Protein AF-A0AAN8W2J0-F1 (afdb_monomer)

Foldseek 3Di:
DFQLVVCVVVVVVVVVVVVVLLVCQLQCLDLVCVPVVDPPVVNVVVNVVDDPDDPVSNDRDCVVVVVVVVDDLVNCCVRPNDVSSVVVLVVLVVVVDPVPPDDPPDPCVVVVVPPPPVSVVVVVLVVVLVVVLVVCLVPPQQVCLQPVDDDDDDPRRRDDCCSRDCVSPDDPRPCVVVVVVSVVVSVVSD

Secondary structure (DSSP, 8-state):
-BHHHHHHHHHHHHHHHHHHHHHHHHHTT-GGGHHHHS-HHHHHHHHHT-----GGGSS--THHHHHHHH--HHHHHHHH-HHHHHHHHHHHHHHH--TTS-S--STTHHHHHH-HHHHHHHHHHHHHHHHHHHHHIIIIIHHHHHHSS------TTTSBGGGGSGGGSPTT-HHHHHHHHHHHHHHHH-

Structure (mmCIF, N/CA/C/O backbone):
data_AF-A0AAN8W2J0-F1
#
_entry.id   AF-A0AAN8W2J0-F1
#
loop_
_atom_site.group_PDB
_atom_site.id
_atom_site.type_symbol
_atom_site.label_atom_id
_atom_site.label_alt_id
_atom_site.label_comp_id
_atom_site.label_asym_id
_atom_site.label_entity_id
_atom_site.label_seq_id
_atom_site.pdbx_PDB_ins_code
_atom_site.Cartn_x
_atom_site.Cartn_y
_atom_site.Cartn_z
_atom_site.occupancy
_atom_site.B_iso_or_equiv
_atom_site.auth_seq_id
_atom_site.auth_comp_id
_atom_site.auth_asym_id
_atom_site.auth_atom_id
_atom_site.pdbx_PDB_model_num
ATOM 1 N N . MET A 1 1 ? 20.116 -7.411 -8.507 1.00 76.81 1 MET A N 1
ATOM 2 C CA . MET A 1 1 ? 19.179 -8.178 -7.644 1.00 76.81 1 MET A CA 1
ATOM 3 C C . MET A 1 1 ? 18.103 -8.755 -8.544 1.00 76.81 1 MET A C 1
ATOM 5 O O . MET A 1 1 ? 17.551 -8.000 -9.336 1.00 76.81 1 MET A O 1
ATOM 9 N N . ASN A 1 2 ? 17.837 -10.058 -8.457 1.00 87.31 2 ASN A N 1
ATOM 10 C CA . ASN A 1 2 ? 16.925 -10.719 -9.395 1.00 87.31 2 ASN A CA 1
ATOM 11 C C . ASN A 1 2 ? 15.476 -10.589 -8.928 1.00 87.31 2 ASN A C 1
ATOM 13 O O . ASN A 1 2 ? 15.203 -10.556 -7.720 1.00 87.31 2 ASN A O 1
ATOM 17 N N . LEU A 1 3 ? 14.552 -10.537 -9.886 1.00 87.88 3 LEU A N 1
ATOM 18 C CA . LEU A 1 3 ? 13.131 -10.322 -9.625 1.00 87.88 3 LEU A CA 1
ATOM 19 C C . LEU A 1 3 ? 12.547 -11.387 -8.682 1.00 87.88 3 LEU A C 1
ATOM 21 O O . LEU A 1 3 ? 11.843 -11.041 -7.731 1.00 87.88 3 LEU A O 1
ATOM 25 N N . ALA A 1 4 ? 12.892 -12.665 -8.876 1.00 88.56 4 ALA A N 1
ATOM 26 C CA . ALA A 1 4 ? 12.424 -13.753 -8.016 1.00 88.56 4 ALA A CA 1
ATOM 27 C C . ALA A 1 4 ? 12.813 -13.572 -6.539 1.00 88.56 4 ALA A C 1
ATOM 29 O O . ALA A 1 4 ? 11.999 -13.838 -5.654 1.00 88.56 4 ALA A O 1
ATOM 30 N N . ALA A 1 5 ? 14.026 -13.091 -6.253 1.00 90.00 5 ALA A N 1
ATOM 31 C CA . ALA A 1 5 ? 14.482 -12.882 -4.878 1.00 90.00 5 ALA A CA 1
ATOM 32 C C . ALA A 1 5 ? 13.690 -11.758 -4.190 1.00 90.00 5 ALA A C 1
ATOM 34 O O . ALA A 1 5 ? 13.261 -11.907 -3.042 1.00 90.00 5 ALA A O 1
ATOM 35 N N . LEU A 1 6 ? 13.433 -10.664 -4.918 1.00 89.94 6 LEU A N 1
ATOM 36 C CA . LEU A 1 6 ? 12.603 -9.561 -4.437 1.00 89.94 6 LEU A CA 1
ATOM 37 C C . LEU A 1 6 ? 11.168 -10.025 -4.162 1.00 89.94 6 LEU A C 1
ATOM 39 O O . LEU A 1 6 ? 10.649 -9.785 -3.072 1.00 89.94 6 LEU A O 1
ATOM 43 N N . LEU A 1 7 ? 10.544 -10.707 -5.128 1.00 89.50 7 LEU A N 1
ATOM 44 C CA . LEU A 1 7 ? 9.168 -11.196 -5.008 1.00 89.50 7 LEU A CA 1
ATOM 45 C C . LEU A 1 7 ? 9.018 -12.211 -3.875 1.00 89.50 7 LEU A C 1
ATOM 47 O O . LEU A 1 7 ? 8.028 -12.166 -3.153 1.00 89.50 7 LEU A O 1
ATOM 51 N N . THR A 1 8 ? 10.009 -13.081 -3.675 1.00 93.19 8 THR A N 1
ATOM 52 C CA . THR A 1 8 ? 9.997 -14.053 -2.574 1.00 93.19 8 THR A CA 1
ATOM 53 C C . THR A 1 8 ? 10.073 -13.345 -1.222 1.00 93.19 8 THR A C 1
ATOM 55 O O . THR A 1 8 ? 9.252 -13.607 -0.348 1.00 93.19 8 THR A O 1
ATOM 58 N N . SER A 1 9 ? 10.998 -12.395 -1.051 1.00 93.88 9 SER A N 1
ATOM 59 C CA . SER A 1 9 ? 11.137 -11.636 0.202 1.00 93.88 9 SER A CA 1
ATOM 60 C C . SER A 1 9 ? 9.899 -10.781 0.509 1.00 93.88 9 SER A C 1
ATOM 62 O O . SER A 1 9 ? 9.340 -10.845 1.608 1.00 93.88 9 SER A O 1
ATOM 64 N N . ALA A 1 10 ? 9.411 -10.025 -0.479 1.00 92.56 10 ALA A N 1
ATOM 65 C CA . ALA A 1 10 ? 8.193 -9.230 -0.344 1.00 92.56 10 ALA A CA 1
ATOM 66 C C . ALA A 1 10 ? 6.968 -10.116 -0.077 1.00 92.56 10 ALA A C 1
ATOM 68 O O . ALA A 1 10 ? 6.171 -9.812 0.810 1.00 92.56 10 ALA A O 1
ATOM 69 N N . GLY A 1 11 ? 6.851 -11.236 -0.794 1.00 93.00 11 GLY A N 1
ATOM 70 C CA . GLY A 1 11 ? 5.782 -12.215 -0.630 1.00 93.00 11 GLY A CA 1
ATOM 71 C C . GLY A 1 11 ? 5.747 -12.818 0.772 1.00 93.00 11 GLY A C 1
ATOM 72 O O . GLY A 1 11 ? 4.671 -12.897 1.360 1.00 93.00 11 GLY A O 1
ATOM 73 N N . ILE A 1 12 ? 6.903 -13.160 1.351 1.00 95.38 12 ILE A N 1
ATOM 74 C CA . ILE A 1 12 ? 6.995 -13.645 2.738 1.00 95.38 12 ILE A CA 1
ATOM 75 C C . ILE A 1 12 ? 6.507 -12.575 3.722 1.00 95.38 12 ILE A C 1
ATOM 77 O O . ILE A 1 12 ? 5.678 -12.872 4.582 1.00 95.38 12 ILE A O 1
ATOM 81 N N . ASN A 1 13 ? 6.959 -11.325 3.582 1.00 93.88 13 ASN A N 1
ATOM 82 C CA . ASN A 1 13 ? 6.552 -10.236 4.476 1.00 93.88 13 ASN A CA 1
ATOM 83 C C . ASN A 1 13 ? 5.050 -9.926 4.376 1.00 93.88 13 ASN A C 1
ATOM 85 O O . ASN A 1 13 ? 4.377 -9.763 5.396 1.00 93.88 13 ASN A O 1
ATOM 89 N N . ILE A 1 14 ? 4.508 -9.878 3.156 1.00 92.88 14 ILE A N 1
ATOM 90 C CA . ILE A 1 14 ? 3.075 -9.665 2.919 1.00 92.88 14 ILE A CA 1
ATOM 91 C C . ILE A 1 14 ? 2.273 -10.849 3.464 1.00 92.88 14 ILE A C 1
ATOM 93 O O . ILE A 1 14 ? 1.287 -10.640 4.166 1.00 92.88 14 ILE A O 1
ATOM 97 N N . GLY A 1 15 ? 2.709 -12.081 3.196 1.00 92.81 15 GLY A N 1
ATOM 98 C CA . GLY A 1 15 ? 2.065 -13.297 3.685 1.00 92.81 15 GLY A CA 1
ATOM 99 C C . GLY A 1 15 ? 2.019 -13.355 5.210 1.00 92.81 15 GLY A C 1
ATOM 100 O O . GLY A 1 15 ? 0.961 -13.622 5.778 1.00 92.81 15 GLY A O 1
ATOM 101 N N . LEU A 1 16 ? 3.125 -13.021 5.881 1.00 94.88 16 LEU A N 1
ATOM 102 C CA . LEU A 1 16 ? 3.176 -12.935 7.339 1.00 94.88 16 LEU A CA 1
ATOM 103 C C . LEU A 1 16 ? 2.242 -11.839 7.869 1.00 94.88 16 LEU A C 1
ATOM 105 O O . LEU A 1 16 ? 1.509 -12.072 8.828 1.00 94.88 16 LEU A O 1
ATOM 109 N N . CYS A 1 17 ? 2.218 -10.669 7.227 1.00 91.00 17 CYS A N 1
ATOM 110 C CA . CYS A 1 17 ? 1.310 -9.582 7.590 1.00 91.00 17 CYS A CA 1
ATOM 111 C C . CYS A 1 17 ? -0.161 -10.012 7.470 1.00 91.00 17 CYS A C 1
ATOM 113 O O . CYS A 1 17 ? -0.931 -9.857 8.418 1.00 91.00 17 CYS A O 1
ATOM 115 N N . VAL A 1 18 ? -0.544 -10.625 6.346 1.00 89.56 18 VAL A N 1
ATOM 116 C CA . VAL A 1 18 ? -1.902 -11.143 6.128 1.00 89.56 18 VAL A CA 1
ATOM 117 C C . VAL A 1 18 ? -2.239 -12.211 7.164 1.00 89.56 18 VAL A C 1
ATOM 119 O O . VAL A 1 18 ? -3.289 -12.119 7.794 1.00 89.56 18 VAL A O 1
ATOM 122 N N . LEU A 1 19 ? -1.349 -13.175 7.413 1.00 91.56 19 LEU A N 1
ATOM 123 C CA . LEU A 1 19 ? -1.553 -14.214 8.425 1.00 91.56 19 LEU A CA 1
ATOM 124 C C . LEU A 1 19 ? -1.807 -13.613 9.814 1.00 91.56 19 LEU A C 1
ATOM 126 O O . LEU A 1 19 ? -2.764 -13.999 10.485 1.00 91.56 19 LEU A O 1
ATOM 130 N N . LEU A 1 20 ? -0.991 -12.642 10.230 1.00 90.38 20 LEU A N 1
ATOM 131 C CA . LEU A 1 20 ? -1.150 -11.959 11.514 1.00 90.38 20 LEU A CA 1
ATOM 132 C C . LEU A 1 20 ? -2.449 -11.143 11.577 1.00 90.38 20 LEU A C 1
ATOM 134 O O . LEU A 1 20 ? -3.125 -11.168 12.605 1.00 90.38 20 LEU A O 1
ATOM 138 N N . LEU A 1 21 ? -2.842 -10.462 10.496 1.00 87.19 21 LEU A N 1
ATOM 139 C CA . LEU A 1 21 ? -4.103 -9.711 10.422 1.00 87.19 21 LEU A CA 1
ATOM 140 C C . LEU A 1 21 ? -5.332 -10.625 10.468 1.00 87.19 21 LEU A C 1
ATOM 142 O O . LEU A 1 21 ? -6.337 -10.285 11.105 1.00 87.19 21 LEU A O 1
ATOM 146 N N . LEU A 1 22 ? -5.259 -11.787 9.820 1.00 86.75 22 LEU A N 1
ATOM 147 C CA . LEU A 1 22 ? -6.292 -12.819 9.877 1.00 86.75 22 LEU A CA 1
ATOM 148 C C . LEU A 1 22 ? -6.403 -13.381 11.292 1.00 86.75 22 LEU A C 1
ATOM 150 O O . LEU A 1 22 ? -7.494 -13.394 11.863 1.00 86.75 22 LEU A O 1
ATOM 154 N N . LEU A 1 23 ? -5.268 -13.753 11.887 1.00 88.56 23 LEU A N 1
ATOM 155 C CA . LEU A 1 23 ? -5.200 -14.245 13.257 1.00 88.56 23 LEU A CA 1
ATOM 156 C C . LEU A 1 23 ? -5.778 -13.211 14.231 1.00 88.56 23 LEU A C 1
ATOM 158 O O . LEU A 1 23 ? -6.681 -13.533 14.999 1.00 88.56 23 LEU A O 1
ATOM 162 N N . TYR A 1 24 ? -5.357 -11.948 14.138 1.00 86.94 24 TYR A N 1
ATOM 163 C CA . TYR A 1 24 ? -5.916 -10.844 14.920 1.00 86.94 24 TYR A CA 1
ATOM 164 C C . TYR A 1 24 ? -7.435 -10.718 14.738 1.00 86.94 24 TYR A C 1
ATOM 166 O O . TYR A 1 24 ? -8.169 -10.598 15.721 1.00 86.94 24 TYR A O 1
ATOM 174 N N . SER A 1 25 ? -7.921 -10.791 13.495 1.00 84.69 25 SER A N 1
ATOM 175 C CA . SER A 1 25 ? -9.348 -10.670 13.173 1.00 84.69 25 SER A CA 1
ATOM 176 C C . SER A 1 25 ? -10.195 -11.796 13.772 1.00 84.69 25 SER A C 1
ATOM 178 O O . SER A 1 25 ? -11.342 -11.541 14.148 1.00 84.69 25 SER A O 1
ATOM 180 N N . ILE A 1 26 ? -9.638 -13.003 13.899 1.00 85.00 26 ILE A N 1
ATOM 181 C CA . ILE A 1 26 ? -10.295 -14.157 14.526 1.00 85.00 26 ILE A CA 1
ATOM 182 C C . ILE A 1 26 ? -10.197 -14.063 16.054 1.00 85.00 26 ILE A C 1
ATOM 184 O O . ILE A 1 26 ? -11.216 -14.149 16.744 1.00 85.00 26 ILE A O 1
ATOM 188 N N . LEU A 1 27 ? -8.993 -13.845 16.599 1.00 84.94 27 LEU A N 1
ATOM 189 C CA . LEU A 1 27 ? -8.745 -13.838 18.045 1.00 84.94 27 LEU A CA 1
ATOM 190 C C . LEU A 1 27 ? -9.511 -12.724 18.759 1.00 84.94 27 LEU A C 1
ATOM 192 O O . LEU A 1 27 ? -10.050 -12.973 19.837 1.00 84.94 27 LEU A O 1
ATOM 196 N N . ARG A 1 28 ? -9.627 -11.531 18.161 1.00 80.50 28 ARG A N 1
ATOM 197 C CA . ARG A 1 28 ? -10.370 -10.402 18.755 1.00 80.50 28 ARG A CA 1
ATOM 198 C C . ARG A 1 28 ? -11.869 -10.655 18.894 1.00 80.50 28 ARG A C 1
ATOM 200 O O . ARG A 1 28 ? -12.538 -9.984 19.674 1.00 80.50 28 ARG A O 1
ATOM 207 N N . LYS A 1 29 ? -12.407 -11.584 18.101 1.00 77.94 29 LYS A N 1
ATOM 208 C CA . LYS A 1 29 ? -13.819 -11.963 18.135 1.00 77.94 29 LYS A CA 1
ATOM 209 C C . LYS A 1 29 ? -14.083 -13.065 19.168 1.00 77.94 29 LYS A C 1
ATOM 211 O O . LYS A 1 29 ? -15.229 -13.233 19.572 1.00 77.94 29 LYS A O 1
ATOM 216 N N . GLN A 1 30 ? -13.070 -13.798 19.638 1.00 77.38 30 GLN A N 1
ATOM 217 C CA . GLN A 1 30 ? -13.269 -14.876 20.611 1.00 77.38 30 GLN A CA 1
ATOM 218 C C . GLN A 1 30 ? -13.662 -14.323 21.992 1.00 77.38 30 GLN A C 1
ATOM 220 O O . GLN A 1 30 ? -12.965 -13.447 22.506 1.00 77.38 30 GLN A O 1
ATOM 225 N N . PRO A 1 31 ? -14.740 -14.834 22.624 1.00 74.06 31 PRO A N 1
ATOM 226 C CA . PRO A 1 31 ? -15.241 -14.318 23.901 1.00 74.06 31 PRO A CA 1
ATOM 227 C C . PRO A 1 31 ? -14.214 -14.444 25.036 1.00 74.06 31 PRO A C 1
ATOM 229 O O . PRO A 1 31 ? -14.139 -13.560 25.887 1.00 74.06 31 PRO A O 1
ATOM 232 N N . SER A 1 32 ? -13.366 -15.480 25.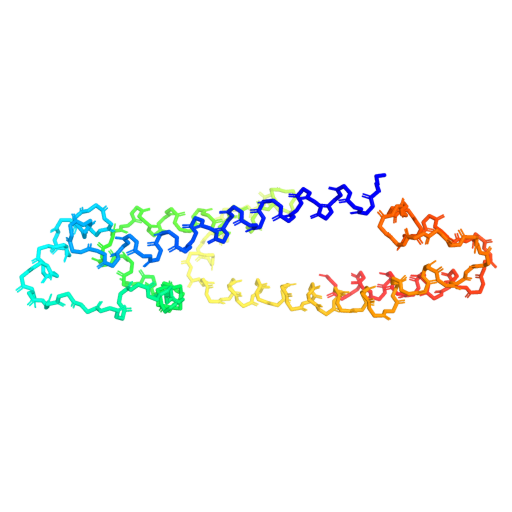004 1.00 79.94 32 SER A N 1
ATOM 233 C CA . SER A 1 32 ? -12.273 -15.690 25.965 1.00 79.94 32 SER A CA 1
ATOM 234 C C . SER A 1 32 ? -11.211 -14.589 25.925 1.00 79.94 32 SER A C 1
ATOM 236 O O . SER A 1 32 ? -10.563 -14.322 26.932 1.00 79.94 32 SER A O 1
ATOM 238 N N . ASN A 1 33 ? -11.041 -13.932 24.773 1.00 82.00 33 ASN A N 1
ATOM 239 C CA . ASN A 1 33 ? -9.959 -12.980 24.539 1.00 82.00 33 ASN A CA 1
ATOM 240 C C . ASN A 1 33 ? -10.435 -11.519 24.569 1.00 82.00 33 ASN A C 1
ATOM 242 O O . ASN A 1 33 ? -9.613 -10.608 24.470 1.00 82.00 33 ASN A O 1
ATOM 246 N N . VAL A 1 34 ? -11.740 -11.261 24.733 1.00 79.88 34 VAL A N 1
ATOM 247 C CA . VAL A 1 34 ? -12.317 -9.900 24.718 1.00 79.88 34 VAL A CA 1
ATOM 248 C C . VAL A 1 34 ? -11.646 -8.989 25.748 1.00 79.88 34 VAL A C 1
ATOM 250 O O . VAL A 1 34 ? -11.366 -7.835 25.445 1.00 79.88 34 VAL A O 1
ATOM 253 N N . ASN A 1 35 ? -11.319 -9.508 26.934 1.00 79.31 35 ASN A N 1
ATOM 254 C CA . ASN A 1 35 ? -10.666 -8.737 27.997 1.00 79.31 35 ASN A CA 1
ATOM 255 C C . ASN A 1 35 ? -9.213 -8.332 27.674 1.00 79.31 35 ASN A C 1
ATOM 257 O O . ASN A 1 35 ? -8.684 -7.422 28.301 1.00 79.31 35 ASN A O 1
ATOM 261 N N . ILE A 1 36 ? -8.564 -9.009 26.720 1.00 84.75 36 ILE A N 1
ATOM 262 C CA . ILE A 1 36 ? -7.199 -8.688 26.277 1.00 84.75 36 ILE A CA 1
ATOM 263 C C . ILE A 1 36 ? -7.241 -7.587 25.210 1.00 84.75 36 ILE A C 1
ATOM 265 O O . ILE A 1 36 ? -6.434 -6.663 25.239 1.00 84.75 36 ILE A O 1
ATOM 269 N N . TYR A 1 37 ? -8.188 -7.674 24.271 1.00 79.94 37 TYR A N 1
ATOM 270 C CA . TYR A 1 37 ? -8.270 -6.754 23.131 1.00 79.94 37 TYR A CA 1
ATOM 271 C C . TYR A 1 37 ? -9.071 -5.478 23.406 1.00 79.94 37 TYR A C 1
ATOM 273 O O . TYR A 1 37 ? -8.865 -4.475 22.723 1.00 79.94 37 TYR A O 1
ATOM 281 N N . PHE A 1 38 ? -9.984 -5.499 24.376 1.00 79.38 38 PHE A N 1
ATOM 282 C CA . PHE A 1 38 ? -10.800 -4.348 24.750 1.00 79.38 38 PHE A CA 1
ATOM 283 C C . PHE A 1 38 ? -10.502 -3.932 26.189 1.00 79.38 38 PHE A C 1
ATOM 285 O O . PHE A 1 38 ? -10.377 -4.768 27.081 1.00 79.38 38 PHE A O 1
ATOM 292 N N . GLY A 1 39 ? -10.424 -2.619 26.430 1.00 76.31 39 GLY A N 1
ATOM 293 C CA . GLY A 1 39 ? -10.190 -2.079 27.768 1.00 76.31 39 GLY A CA 1
ATOM 294 C C . GLY A 1 39 ? -11.256 -2.534 28.771 1.00 76.31 39 GLY A C 1
ATOM 295 O O . GLY A 1 39 ? -12.409 -2.763 28.408 1.00 76.31 39 GLY A O 1
ATOM 296 N N . ARG A 1 40 ? -10.886 -2.615 30.056 1.00 68.38 40 ARG A N 1
ATOM 297 C CA . ARG A 1 40 ? -11.687 -3.237 31.132 1.00 68.38 40 ARG A CA 1
ATOM 298 C C . ARG A 1 40 ? -13.160 -2.797 31.169 1.00 68.38 40 ARG A C 1
ATOM 300 O O . ARG A 1 40 ? -14.035 -3.626 31.390 1.00 68.38 40 ARG A O 1
ATOM 307 N N . ARG A 1 41 ? -13.448 -1.514 30.911 1.00 64.50 41 ARG A N 1
ATOM 308 C CA . ARG A 1 41 ? -14.822 -0.972 30.871 1.00 64.50 41 ARG A CA 1
ATOM 309 C C . ARG A 1 41 ? -15.617 -1.452 29.647 1.00 64.50 41 ARG A C 1
ATOM 311 O O . ARG A 1 41 ? -16.779 -1.812 29.785 1.00 64.50 41 ARG A O 1
ATOM 318 N N . LEU A 1 42 ? -14.991 -1.511 28.471 1.00 68.06 42 LEU A N 1
ATOM 319 C CA . LEU A 1 42 ? -15.615 -1.986 27.228 1.00 68.06 42 LEU A CA 1
ATOM 320 C C . LEU A 1 42 ? -15.791 -3.509 27.234 1.00 68.06 42 LEU A C 1
ATOM 322 O O . LEU A 1 42 ? -16.847 -4.009 26.846 1.00 68.06 42 LEU A O 1
ATOM 326 N N . ALA A 1 43 ? -14.802 -4.236 27.762 1.00 65.75 43 ALA A N 1
ATOM 327 C CA . ALA A 1 43 ? -14.861 -5.684 27.919 1.00 65.75 43 ALA A CA 1
ATOM 328 C C . ALA A 1 43 ? -15.992 -6.119 28.862 1.00 65.75 43 ALA A C 1
ATOM 330 O O . ALA A 1 43 ? -16.671 -7.102 28.584 1.00 65.75 43 ALA A O 1
ATOM 331 N N . GLN A 1 44 ? -16.252 -5.375 29.944 1.00 66.38 44 GLN A N 1
ATOM 332 C CA . GLN A 1 44 ? -17.371 -5.657 30.851 1.00 66.38 44 GLN A CA 1
ATOM 333 C C . GLN A 1 44 ? -18.740 -5.452 30.190 1.00 66.38 44 GLN A C 1
ATOM 335 O O . GLN A 1 44 ? -19.645 -6.258 30.408 1.00 66.38 44 GLN A O 1
ATOM 340 N N . VAL A 1 45 ? -18.892 -4.410 29.365 1.00 64.31 45 VAL A N 1
ATOM 341 C CA . VAL A 1 45 ? -20.136 -4.144 28.622 1.00 64.31 45 VAL A CA 1
ATOM 342 C C . VAL A 1 45 ? -20.379 -5.215 27.555 1.00 64.31 45 VAL A C 1
ATOM 344 O O . VAL A 1 45 ? -21.497 -5.710 27.435 1.00 64.31 45 VAL A O 1
ATOM 347 N N . GLN A 1 46 ? -19.343 -5.622 26.815 1.00 65.44 46 GLN A N 1
ATOM 348 C CA . GLN A 1 46 ? -19.452 -6.687 25.809 1.00 65.44 46 GLN A CA 1
ATOM 349 C C . GLN A 1 46 ? -19.636 -8.079 26.420 1.00 65.44 46 GLN A C 1
ATOM 351 O O . GLN A 1 46 ? -20.422 -8.863 25.899 1.00 65.44 46 GLN A O 1
ATOM 356 N N . SER A 1 47 ? -18.964 -8.376 27.534 1.00 58.91 47 SER A N 1
ATOM 357 C CA . SER A 1 47 ? -19.097 -9.652 28.249 1.00 58.91 47 SER A CA 1
ATOM 358 C C . SER A 1 47 ? -20.502 -9.833 28.834 1.00 58.91 47 SER A C 1
ATOM 360 O O . SER A 1 47 ? -21.096 -10.900 28.696 1.00 58.91 47 SER A O 1
ATOM 362 N N . LYS A 1 48 ? -21.104 -8.762 29.378 1.00 58.56 48 LYS A N 1
ATOM 363 C CA . LYS A 1 48 ? -22.504 -8.781 29.840 1.00 58.56 48 LYS A CA 1
ATOM 364 C C . LYS A 1 48 ? -23.524 -9.018 28.725 1.00 58.56 48 LYS A C 1
ATOM 366 O O . LYS A 1 48 ? -24.639 -9.426 29.032 1.00 58.56 48 LYS A O 1
ATOM 371 N N . LYS A 1 49 ? -23.174 -8.753 27.461 1.00 59.53 49 LYS A N 1
ATOM 372 C CA . LYS A 1 49 ? -24.104 -8.875 26.331 1.00 59.53 49 LYS A CA 1
ATOM 373 C C . LYS A 1 49 ? -24.292 -10.313 25.830 1.00 59.53 49 LYS A C 1
ATOM 375 O O . LYS A 1 49 ? -25.162 -10.519 25.004 1.00 59.53 49 LYS A O 1
ATOM 380 N N . GLY A 1 50 ? -23.546 -11.288 26.365 1.00 56.00 50 GLY A N 1
ATOM 381 C CA . GLY A 1 50 ? -23.934 -12.704 26.374 1.00 56.00 50 GLY A CA 1
ATOM 382 C C . GLY A 1 50 ? -24.423 -13.297 25.047 1.00 56.00 50 GLY A C 1
ATOM 383 O O . GLY A 1 50 ? -25.418 -14.011 25.054 1.00 56.00 50 GLY A O 1
ATOM 384 N N . ASP A 1 51 ? -23.758 -13.020 23.923 1.00 56.69 51 ASP A N 1
ATOM 385 C CA . ASP A 1 51 ? -24.142 -13.631 22.646 1.00 56.69 51 ASP A CA 1
ATOM 386 C C . ASP A 1 51 ? -23.537 -15.046 22.513 1.00 56.69 51 ASP A C 1
ATOM 388 O O . ASP A 1 51 ? -22.333 -15.215 22.760 1.00 56.69 51 ASP A O 1
ATOM 392 N N . PRO A 1 52 ? -24.326 -16.061 22.104 1.00 54.91 52 PRO A N 1
ATOM 393 C CA . PRO A 1 52 ? -23.839 -17.421 21.882 1.00 54.91 52 PRO A CA 1
ATOM 394 C C . PRO A 1 52 ? -22.779 -17.479 20.771 1.00 54.91 52 PRO A C 1
ATOM 396 O O . PRO A 1 52 ? -22.668 -16.586 19.929 1.00 54.91 52 PRO A O 1
ATOM 399 N N . PHE A 1 53 ? -21.977 -18.548 20.776 1.00 53.91 53 PHE A N 1
ATOM 400 C CA . PHE A 1 53 ? -20.937 -18.803 19.778 1.00 53.91 53 PHE A CA 1
ATOM 401 C C . PHE A 1 53 ? -21.523 -18.798 18.354 1.00 53.91 53 PHE A C 1
ATOM 403 O O . PHE A 1 53 ? -22.186 -19.747 17.949 1.00 53.91 53 PHE A O 1
ATOM 410 N N . SER A 1 54 ? -21.259 -17.743 17.582 1.00 57.88 54 SER A N 1
ATOM 411 C CA . SER A 1 54 ? -21.618 -17.650 16.164 1.00 57.88 54 SER A CA 1
ATOM 412 C C . SER A 1 54 ? -20.395 -17.903 15.281 1.00 57.88 54 SER A C 1
ATOM 414 O O . SER A 1 54 ? -19.357 -17.251 15.425 1.00 57.88 54 SER A O 1
ATOM 416 N N . LEU A 1 55 ? -20.512 -18.854 14.347 1.00 55.12 55 LEU A N 1
ATOM 417 C CA . LEU A 1 55 ? -19.464 -19.193 13.371 1.00 55.12 55 LEU A CA 1
ATOM 418 C C . LEU A 1 55 ? -19.120 -18.018 12.435 1.00 55.12 55 LEU A C 1
ATOM 420 O O . LEU A 1 55 ? -18.009 -17.960 11.913 1.00 55.12 55 LEU A O 1
ATOM 424 N N . ASP A 1 56 ? -19.987 -17.004 12.347 1.00 58.78 56 ASP A N 1
ATOM 425 C CA . ASP A 1 56 ? -19.704 -15.697 11.728 1.00 58.78 56 ASP A CA 1
ATOM 426 C C . ASP A 1 56 ? -18.463 -14.998 12.324 1.00 58.78 56 ASP A C 1
ATOM 428 O O . ASP A 1 56 ? -17.868 -14.089 11.725 1.00 58.78 56 ASP A O 1
ATOM 432 N N . ARG A 1 57 ? -18.019 -15.420 13.518 1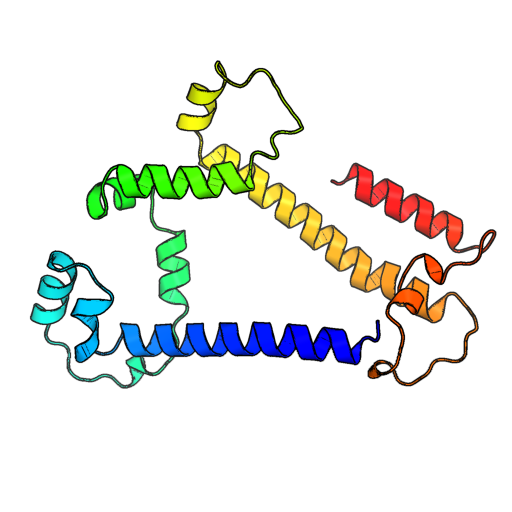.00 60.88 57 ARG A N 1
ATOM 433 C CA . ARG A 1 57 ? -16.792 -14.916 14.141 1.00 60.88 57 ARG A CA 1
ATOM 434 C C . ARG A 1 57 ? -15.498 -15.459 13.551 1.00 60.88 57 ARG A C 1
ATOM 436 O O . ARG A 1 57 ? -14.465 -14.826 13.758 1.00 60.88 57 ARG A O 1
ATOM 443 N N . LEU A 1 58 ? -15.535 -16.576 12.832 1.00 61.75 58 LEU A N 1
ATOM 444 C CA . LEU A 1 58 ? -14.347 -17.166 12.207 1.00 61.75 58 LEU A CA 1
ATOM 445 C C . LEU A 1 58 ? -13.988 -16.485 10.883 1.00 61.75 58 LEU A C 1
ATOM 447 O O . LEU A 1 58 ? -12.844 -16.569 10.446 1.00 61.75 58 LEU A O 1
ATOM 451 N N . PHE A 1 59 ? -14.926 -15.749 10.279 1.00 65.62 59 PHE A N 1
ATOM 452 C CA . PHE A 1 59 ? -14.642 -14.990 9.069 1.00 65.62 59 PHE A CA 1
ATOM 453 C C . PHE A 1 59 ? -13.861 -13.708 9.403 1.00 65.62 59 PHE A C 1
ATOM 455 O O . PHE A 1 59 ? -14.336 -12.887 10.207 1.00 65.62 59 PHE A O 1
ATOM 462 N N . PRO A 1 60 ? -12.674 -13.493 8.805 1.00 70.50 60 PRO A N 1
ATOM 463 C CA . PRO A 1 60 ? -11.955 -12.232 8.929 1.00 70.50 60 PRO A CA 1
ATOM 464 C C . PRO A 1 60 ? -12.827 -11.112 8.354 1.00 70.50 60 PRO A C 1
ATOM 466 O O . PRO A 1 60 ? -13.182 -11.122 7.181 1.00 70.50 60 PRO A O 1
ATOM 469 N N . SER A 1 61 ? -13.208 -10.153 9.198 1.00 70.81 61 SER A N 1
ATOM 470 C CA . SER A 1 61 ? -13.970 -8.985 8.753 1.00 70.81 61 SER A CA 1
ATOM 471 C C . SER A 1 61 ? -13.053 -7.768 8.729 1.00 70.81 61 SER A C 1
ATOM 473 O O . SER A 1 61 ? -12.557 -7.405 9.798 1.00 70.81 61 SER A O 1
ATOM 475 N N . PRO A 1 62 ? -12.879 -7.082 7.588 1.00 70.31 62 PRO A N 1
ATOM 476 C CA . PRO A 1 62 ? -12.166 -5.809 7.536 1.00 70.31 62 PRO A CA 1
ATOM 477 C C . PRO A 1 62 ? -12.979 -4.655 8.148 1.00 70.31 62 PRO A C 1
ATOM 479 O O . PRO A 1 62 ? -12.477 -3.539 8.239 1.00 70.31 62 PRO A O 1
ATOM 482 N N . SER A 1 63 ? -14.216 -4.888 8.612 1.00 76.75 63 SER A N 1
ATOM 483 C CA . SER A 1 63 ? -15.087 -3.831 9.149 1.00 76.75 63 SER A CA 1
ATOM 484 C C . SER A 1 63 ? -14.491 -3.074 10.337 1.00 76.75 63 SER A C 1
ATOM 486 O O . SER A 1 63 ? -14.834 -1.918 10.552 1.00 76.75 63 SER A O 1
ATOM 488 N N . TRP A 1 64 ? -13.579 -3.681 11.103 1.00 78.62 64 TRP A N 1
ATOM 489 C CA . TRP A 1 64 ? -12.883 -2.974 12.180 1.00 78.62 64 TRP A CA 1
ATOM 490 C C . TRP A 1 64 ? -11.877 -1.951 11.668 1.00 78.62 64 TRP A C 1
ATOM 492 O O . TRP A 1 64 ? -11.661 -0.957 12.348 1.00 78.62 64 TRP A O 1
ATOM 502 N N . ILE A 1 65 ? -11.299 -2.185 10.487 1.00 78.81 65 ILE A N 1
ATOM 503 C CA . ILE A 1 65 ? -10.392 -1.251 9.819 1.00 78.81 65 ILE A CA 1
ATOM 504 C C . ILE A 1 65 ? -11.200 -0.045 9.352 1.00 78.81 65 ILE A C 1
ATOM 506 O O . ILE A 1 65 ? -10.841 1.082 9.667 1.00 78.81 65 ILE A O 1
ATOM 510 N N . LEU A 1 66 ? -12.330 -0.290 8.678 1.00 76.81 66 LEU A N 1
ATOM 511 C CA . LEU A 1 66 ? -13.246 0.771 8.248 1.00 76.81 66 LEU A CA 1
ATOM 512 C C . LEU A 1 66 ? -13.760 1.572 9.443 1.00 76.81 66 LEU A C 1
ATOM 514 O O . LEU A 1 66 ? -13.669 2.792 9.453 1.00 76.81 66 LEU A O 1
ATOM 518 N N . LYS A 1 67 ? -14.190 0.884 10.505 1.00 79.75 67 LYS A N 1
ATOM 519 C CA . LYS A 1 67 ? -14.643 1.545 11.726 1.00 79.75 67 LYS A CA 1
ATOM 520 C C . LYS A 1 67 ? -13.533 2.366 12.383 1.00 79.75 67 LYS A C 1
ATOM 522 O O . LYS A 1 67 ? -13.797 3.477 12.805 1.00 79.75 67 LYS A O 1
ATOM 527 N N . ALA A 1 68 ? -12.306 1.844 12.453 1.00 79.81 68 ALA A N 1
ATOM 528 C CA . ALA A 1 68 ? -11.165 2.581 12.995 1.00 79.81 68 ALA A CA 1
ATOM 529 C C . ALA A 1 68 ? -10.796 3.806 12.143 1.00 79.81 68 ALA A C 1
ATOM 531 O O . ALA A 1 68 ? -10.305 4.789 12.689 1.00 79.81 68 ALA A O 1
ATOM 532 N N . TRP A 1 69 ? -11.039 3.749 10.831 1.00 77.94 69 TRP A N 1
ATOM 533 C CA . TRP A 1 69 ? -10.853 4.869 9.910 1.00 77.94 69 TRP A CA 1
ATOM 534 C C . TRP A 1 69 ? -11.940 5.943 10.055 1.00 77.94 69 TRP A C 1
ATOM 536 O O . TRP A 1 69 ? -11.661 7.130 9.910 1.00 77.94 69 TRP A O 1
ATOM 546 N N . GLU A 1 70 ? -13.176 5.538 10.347 1.00 80.19 70 GLU A N 1
ATOM 547 C CA . GLU A 1 70 ? -14.317 6.439 10.554 1.00 80.19 70 GLU A CA 1
ATOM 548 C C . GLU A 1 70 ? -14.326 7.103 11.941 1.00 80.19 70 GLU A C 1
ATOM 550 O O . GLU A 1 70 ? -14.998 8.120 12.124 1.00 80.19 70 GLU A O 1
ATOM 555 N N . THR A 1 71 ? -13.579 6.565 12.913 1.00 78.50 71 THR A N 1
ATOM 556 C CA . THR A 1 71 ? -13.515 7.110 14.274 1.00 78.50 71 THR A CA 1
ATOM 557 C C . THR A 1 71 ? -12.983 8.544 14.272 1.00 78.50 71 THR A C 1
ATOM 559 O O . THR A 1 71 ? -11.870 8.827 13.826 1.00 78.50 71 THR A O 1
ATOM 562 N N . SER A 1 72 ? -13.765 9.460 14.841 1.00 81.94 72 SER A N 1
ATOM 563 C CA . SER A 1 72 ? -13.373 10.865 14.960 1.00 81.94 72 SER A CA 1
ATOM 564 C C . SER A 1 72 ? -12.411 11.109 16.128 1.00 81.94 72 SER A C 1
ATOM 566 O O . SER A 1 72 ? -12.407 10.384 17.123 1.00 81.94 72 SER A O 1
ATOM 568 N N . GLU A 1 73 ? -11.634 12.192 16.057 1.00 80.19 73 GLU A N 1
ATOM 569 C CA . GLU A 1 73 ? -10.730 12.581 17.146 1.00 80.19 73 GLU A CA 1
ATOM 570 C C . GLU A 1 73 ? -11.475 12.833 18.467 1.00 80.19 73 GLU A C 1
ATOM 572 O O . GLU A 1 73 ? -10.986 12.452 19.526 1.00 80.19 73 GLU A O 1
ATOM 577 N N . ALA A 1 74 ? -12.680 13.410 18.415 1.00 83.88 74 ALA A N 1
ATOM 578 C CA . ALA A 1 74 ? -13.509 13.638 19.599 1.00 83.88 74 ALA A CA 1
ATOM 579 C C . ALA A 1 74 ? -13.920 12.320 20.275 1.00 83.88 74 ALA A C 1
ATOM 581 O O . ALA A 1 74 ? -13.918 12.217 21.503 1.00 83.88 74 ALA A O 1
ATOM 582 N N . GLU A 1 75 ? -14.216 11.289 19.480 1.00 83.44 75 GLU A N 1
ATOM 583 C CA . GLU A 1 75 ? -14.520 9.952 19.989 1.00 83.44 75 GLU A CA 1
ATOM 584 C C . GLU A 1 75 ? -13.274 9.317 20.625 1.00 83.44 75 GLU A C 1
ATOM 586 O O . GLU A 1 75 ? -13.359 8.798 21.738 1.00 83.44 75 GLU A O 1
ATOM 591 N N . ILE A 1 76 ? -12.098 9.461 20.000 1.00 84.00 76 ILE A N 1
ATOM 592 C CA . ILE A 1 76 ? -10.809 9.010 20.555 1.00 84.00 76 ILE A CA 1
ATOM 593 C C . ILE A 1 76 ? -10.493 9.732 21.868 1.00 84.00 76 ILE A C 1
ATOM 595 O O . ILE A 1 76 ? -10.122 9.079 22.842 1.00 84.00 76 ILE A O 1
ATOM 599 N N . LEU A 1 77 ? -10.688 11.050 21.923 1.00 85.38 77 LEU A N 1
ATOM 600 C CA . LEU A 1 77 ? -10.477 11.858 23.122 1.00 85.38 77 LEU A CA 1
ATOM 601 C C . LEU A 1 77 ? -11.398 11.399 24.257 1.00 85.38 77 LEU A C 1
ATOM 603 O O . LEU A 1 77 ? -10.942 11.214 25.384 1.00 85.38 77 LEU A O 1
ATOM 607 N N . SER A 1 78 ? -12.678 11.168 23.950 1.00 86.12 78 SER A N 1
ATOM 608 C CA . SER A 1 78 ? -13.667 10.722 24.937 1.00 86.12 78 SER A CA 1
ATOM 609 C C . SER A 1 78 ? -13.428 9.287 25.429 1.00 86.12 78 SER A C 1
ATOM 611 O O . SER A 1 78 ? -13.673 8.992 26.598 1.00 86.12 78 SER A O 1
ATOM 613 N N . ALA A 1 79 ? -12.930 8.396 24.564 1.00 82.38 79 ALA A N 1
ATOM 614 C CA . ALA A 1 79 ? -12.747 6.978 24.871 1.00 82.38 79 ALA A CA 1
ATOM 615 C C . ALA A 1 79 ? -11.363 6.647 25.454 1.00 82.38 79 ALA A C 1
ATOM 617 O O . ALA A 1 79 ? -11.255 5.759 26.301 1.00 82.38 79 ALA A O 1
ATOM 618 N N . SER A 1 80 ? -10.313 7.328 24.985 1.00 82.38 80 SER A N 1
ATOM 619 C CA . SER A 1 80 ? -8.901 6.994 25.244 1.00 82.38 80 SER A CA 1
ATOM 620 C C . SER A 1 80 ? -8.098 8.131 25.887 1.00 82.38 80 SER A C 1
ATOM 622 O O . SER A 1 80 ? -6.960 7.907 26.293 1.00 82.38 80 SER A O 1
ATOM 624 N N . GLY A 1 81 ? -8.673 9.330 26.021 1.00 87.00 81 GLY A N 1
ATOM 625 C CA . GLY A 1 81 ? -8.030 10.477 26.661 1.00 87.00 81 GLY A CA 1
ATOM 626 C C . GLY A 1 81 ? -7.083 11.265 25.751 1.00 87.00 81 GLY A C 1
ATOM 627 O O . GLY A 1 81 ? -6.897 10.960 24.572 1.00 87.00 81 GLY A O 1
ATOM 628 N N . LEU A 1 82 ? -6.489 12.319 26.319 1.00 86.25 82 LEU A N 1
ATOM 629 C CA . LEU A 1 82 ? -5.639 13.271 25.596 1.00 86.25 82 LEU A CA 1
ATOM 630 C C . LEU A 1 82 ? -4.341 12.630 25.087 1.00 86.25 82 LEU A C 1
ATOM 632 O O . LEU A 1 82 ? -3.935 12.897 23.958 1.00 86.25 82 LEU A O 1
ATOM 636 N N . ASP A 1 83 ? -3.724 11.748 25.877 1.00 86.94 83 ASP A N 1
ATOM 637 C CA . ASP A 1 83 ? -2.444 11.114 25.532 1.00 86.94 83 ASP A CA 1
ATOM 638 C C . ASP A 1 83 ? -2.535 10.303 24.232 1.00 86.94 83 ASP A C 1
ATOM 640 O O . ASP A 1 83 ? -1.637 10.360 23.393 1.00 86.94 83 ASP A O 1
ATOM 644 N N . ALA A 1 84 ? -3.655 9.605 24.015 1.00 83.69 84 ALA A N 1
ATOM 645 C CA . ALA A 1 84 ? -3.909 8.850 22.790 1.00 83.69 84 ALA A CA 1
ATOM 646 C C . ALA A 1 84 ? -4.031 9.766 21.561 1.00 83.69 84 ALA A C 1
ATOM 648 O O . ALA A 1 84 ? -3.486 9.462 20.498 1.00 83.69 84 ALA A O 1
ATOM 649 N N . VAL A 1 85 ? -4.703 10.910 21.716 1.00 83.06 85 VAL A N 1
ATOM 650 C CA . VAL A 1 85 ? -4.841 11.920 20.657 1.00 83.06 85 VAL A CA 1
ATOM 651 C C . VAL A 1 85 ? -3.486 12.540 20.329 1.00 83.06 85 VAL A C 1
ATOM 653 O O . VAL A 1 85 ? -3.122 12.655 19.159 1.00 83.06 85 VAL A O 1
ATOM 656 N N . VAL A 1 86 ? -2.704 12.893 21.348 1.00 82.69 86 VAL A N 1
ATOM 657 C CA . VAL A 1 86 ? -1.360 13.457 21.179 1.00 82.69 86 VAL A CA 1
ATOM 658 C C . VAL A 1 86 ? -0.416 12.444 20.525 1.00 82.69 86 VAL A C 1
ATOM 660 O O . VAL A 1 86 ? 0.347 12.817 19.635 1.00 82.69 86 VAL A O 1
ATOM 663 N N . PHE A 1 87 ? -0.494 11.163 20.889 1.00 80.88 87 PHE A N 1
ATOM 664 C CA . PHE A 1 87 ? 0.286 10.098 20.256 1.00 80.88 87 PHE A CA 1
ATOM 665 C C . PHE A 1 87 ? -0.096 9.888 18.783 1.00 80.88 87 PHE A C 1
ATOM 667 O O . PHE A 1 87 ? 0.783 9.830 17.920 1.00 80.88 87 PHE A O 1
ATOM 674 N N . LEU A 1 88 ? -1.396 9.840 18.470 1.00 78.75 88 LEU A N 1
ATOM 675 C CA . LEU A 1 88 ? -1.881 9.748 17.091 1.00 78.75 88 LEU A CA 1
ATOM 676 C C . LEU A 1 88 ? -1.396 10.944 16.264 1.00 78.75 88 LEU A C 1
ATOM 678 O O . LEU A 1 88 ? -0.866 10.766 15.165 1.00 78.75 88 LEU A O 1
ATOM 682 N N . ARG A 1 89 ? -1.495 12.154 16.828 1.00 75.75 89 ARG A N 1
ATOM 683 C CA . ARG A 1 89 ? -0.942 13.370 16.227 1.00 75.75 89 ARG A CA 1
ATOM 684 C C . ARG A 1 89 ? 0.563 13.220 16.017 1.00 75.75 89 ARG A C 1
ATOM 686 O O . ARG A 1 89 ? 1.013 13.411 14.898 1.00 75.75 89 ARG A O 1
ATO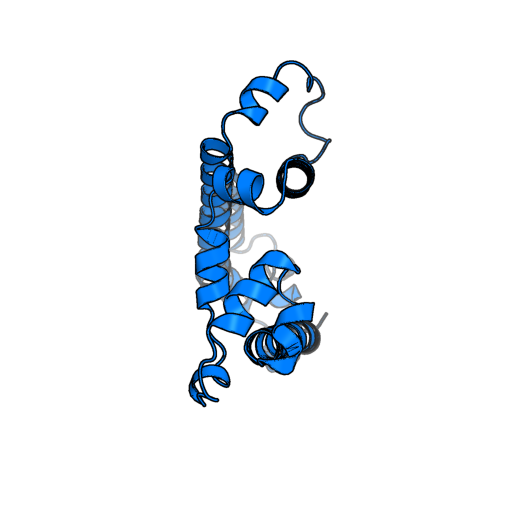M 693 N N . MET A 1 90 ? 1.344 12.786 17.003 1.00 74.12 90 MET A N 1
ATOM 694 C CA . MET A 1 90 ? 2.784 12.559 16.820 1.00 74.12 90 MET A CA 1
ATOM 695 C C . MET A 1 90 ? 3.102 11.601 15.664 1.00 74.12 90 MET A C 1
ATOM 697 O O . MET A 1 90 ? 4.010 11.898 14.889 1.00 74.12 90 MET A O 1
ATOM 701 N N . LEU A 1 91 ? 2.359 10.504 15.488 1.00 71.25 91 LEU A N 1
ATOM 702 C CA . LEU A 1 91 ? 2.544 9.595 14.347 1.00 71.25 91 LEU A CA 1
ATOM 703 C C . LEU A 1 91 ? 2.269 10.287 13.005 1.00 71.25 91 LEU A C 1
ATOM 705 O O . LEU A 1 91 ? 3.077 10.188 12.081 1.00 71.25 91 LEU A O 1
ATOM 709 N N . ILE A 1 92 ? 1.173 11.040 12.910 1.00 68.94 92 ILE A N 1
ATOM 710 C CA . ILE A 1 92 ? 0.815 11.798 11.702 1.00 68.94 92 ILE A CA 1
ATOM 711 C C . ILE A 1 92 ? 1.868 12.877 11.408 1.00 68.94 92 ILE A C 1
ATOM 713 O O . ILE A 1 92 ? 2.328 13.017 10.276 1.00 68.94 92 ILE A O 1
ATOM 717 N N . PHE A 1 93 ? 2.304 13.606 12.435 1.00 61.38 93 PHE A N 1
ATOM 718 C CA . PHE A 1 93 ? 3.327 14.642 12.334 1.00 61.38 93 PHE A CA 1
ATOM 719 C C . PHE A 1 93 ? 4.700 14.069 11.955 1.00 61.38 93 PHE A C 1
ATOM 721 O O . PHE A 1 93 ? 5.413 14.698 11.178 1.00 61.38 93 PHE A O 1
ATOM 728 N N . ARG A 1 94 ? 5.080 12.880 12.449 1.00 60.56 94 ARG A N 1
ATOM 729 C CA . ARG A 1 94 ? 6.323 12.183 12.061 1.00 60.56 94 ARG A CA 1
ATOM 730 C C . ARG A 1 94 ? 6.313 11.741 10.600 1.00 60.56 94 ARG A C 1
ATOM 732 O O . ARG A 1 94 ? 7.340 11.837 9.942 1.00 60.56 94 ARG A O 1
ATOM 739 N N . ILE A 1 95 ? 5.164 11.309 10.086 1.00 57.38 95 ILE A N 1
ATOM 740 C CA . ILE A 1 95 ? 4.981 11.013 8.655 1.00 57.38 95 ILE A CA 1
ATOM 741 C C . ILE A 1 95 ? 5.042 12.300 7.812 1.00 57.38 95 ILE A C 1
ATOM 743 O O . ILE A 1 95 ? 5.404 12.264 6.634 1.00 57.38 95 ILE A O 1
ATOM 747 N N . TYR A 1 96 ? 4.675 13.438 8.404 1.00 52.84 96 TYR A N 1
ATOM 748 C CA . TYR A 1 96 ? 4.524 14.706 7.697 1.00 52.84 96 TYR A CA 1
ATOM 749 C C . TYR A 1 96 ? 5.780 15.591 7.695 1.00 52.84 96 TYR A C 1
ATOM 751 O O . TYR A 1 96 ? 6.051 16.259 6.699 1.00 52.84 96 TYR A O 1
ATOM 759 N N . LYS A 1 97 ? 6.552 15.621 8.784 1.00 55.12 97 LYS A N 1
ATOM 760 C CA . LYS A 1 97 ? 7.706 16.513 8.935 1.00 55.12 97 LYS A CA 1
ATOM 761 C C . LYS A 1 97 ? 9.002 15.748 8.671 1.00 55.12 97 LYS A C 1
ATOM 763 O O . LYS A 1 97 ? 9.613 15.242 9.609 1.00 55.12 97 LYS A O 1
ATOM 768 N N . ASP A 1 98 ? 9.446 15.714 7.411 1.00 51.72 98 ASP A N 1
ATOM 769 C CA . ASP A 1 98 ? 10.890 15.644 7.149 1.00 51.72 98 ASP A CA 1
ATOM 770 C C . ASP A 1 98 ? 11.484 16.963 7.681 1.00 51.72 98 ASP A C 1
ATOM 772 O O . ASP A 1 98 ? 11.077 18.035 7.224 1.00 51.72 98 ASP A O 1
ATOM 776 N N . PRO A 1 99 ? 12.382 16.946 8.680 1.00 49.75 99 PRO A N 1
ATOM 777 C CA . PRO A 1 99 ? 12.929 18.162 9.285 1.00 49.75 99 PRO A CA 1
ATOM 778 C C . PRO A 1 99 ?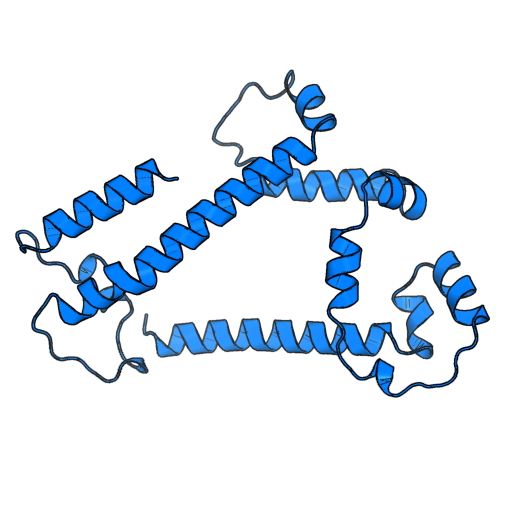 13.721 19.055 8.317 1.00 49.75 99 PRO A C 1
ATOM 780 O O . PRO A 1 99 ? 14.114 20.153 8.698 1.00 49.75 99 PRO A O 1
ATOM 783 N N . ARG A 1 100 ? 13.982 18.596 7.088 1.00 54.41 100 ARG A N 1
ATOM 784 C CA . ARG A 1 100 ? 14.859 19.270 6.125 1.00 54.41 100 ARG A CA 1
ATOM 785 C C . ARG A 1 100 ? 14.251 20.463 5.383 1.00 54.41 100 ARG A C 1
ATOM 787 O O . ARG A 1 100 ? 15.009 21.182 4.744 1.00 54.41 100 ARG A O 1
ATOM 794 N N . THR A 1 101 ? 12.938 20.699 5.443 1.00 53.00 101 THR A N 1
ATOM 795 C CA . THR A 1 101 ? 12.284 21.663 4.532 1.00 53.00 101 THR A CA 1
ATOM 796 C C . THR A 1 101 ? 11.903 23.026 5.120 1.00 53.00 101 THR A C 1
ATOM 798 O O . THR A 1 101 ? 11.791 23.959 4.335 1.00 53.00 101 THR A O 1
ATOM 801 N N . HIS A 1 102 ? 11.748 23.217 6.442 1.00 51.41 102 HIS A N 1
ATOM 802 C CA . HIS A 1 102 ? 11.394 24.542 7.001 1.00 51.41 102 HIS A CA 1
ATOM 803 C C . HIS A 1 102 ? 11.873 24.763 8.460 1.00 51.41 102 HIS A C 1
ATOM 805 O O . HIS A 1 102 ? 11.358 24.089 9.359 1.00 51.41 102 HIS A O 1
ATOM 811 N N . PRO A 1 103 ? 12.793 25.719 8.723 1.00 53.28 103 PRO A N 1
ATOM 812 C CA . PRO A 1 103 ? 13.339 25.998 10.061 1.00 53.28 103 PRO A CA 1
ATOM 813 C C . PRO A 1 103 ? 12.439 26.857 10.980 1.00 53.28 103 PRO A C 1
ATOM 815 O O . PRO A 1 103 ? 12.633 26.835 12.191 1.00 53.28 103 PRO A O 1
ATOM 818 N N . ASP A 1 104 ? 11.403 27.529 10.465 1.00 53.75 104 ASP A N 1
ATOM 819 C CA . ASP A 1 104 ? 10.626 28.525 11.235 1.00 53.75 104 ASP A CA 1
ATOM 820 C C . ASP A 1 104 ? 9.326 27.942 11.820 1.00 53.75 104 ASP A C 1
ATOM 822 O O . ASP A 1 104 ? 8.205 28.288 11.441 1.00 53.75 104 ASP A O 1
ATOM 826 N N . ALA A 1 105 ? 9.477 26.959 12.709 1.00 53.72 105 ALA A N 1
ATOM 827 C CA . ALA A 1 105 ? 8.420 26.013 13.073 1.00 53.72 105 ALA A CA 1
ATOM 828 C C . ALA A 1 105 ? 7.556 26.364 14.303 1.00 53.72 105 ALA A C 1
ATOM 830 O O . ALA A 1 105 ? 6.803 25.498 14.745 1.00 53.72 105 ALA A O 1
ATOM 831 N N . GLU A 1 106 ? 7.629 27.572 14.861 1.00 54.09 106 GLU A N 1
ATOM 832 C CA . GLU A 1 106 ? 6.910 27.896 16.108 1.00 54.09 106 GLU A CA 1
ATOM 833 C C . GLU A 1 106 ? 5.532 28.544 15.879 1.00 54.09 106 GLU A C 1
ATOM 835 O O . GLU A 1 106 ? 4.558 28.181 16.534 1.00 54.09 106 GLU A O 1
ATOM 840 N N . SER A 1 107 ? 5.392 29.427 14.886 1.00 48.97 107 SER A N 1
ATOM 841 C CA . SER A 1 107 ? 4.155 30.197 14.654 1.00 48.97 107 SER A CA 1
ATOM 842 C C . SER A 1 107 ? 3.049 29.427 13.917 1.00 48.97 107 SER A C 1
ATOM 844 O O . SER A 1 107 ? 1.877 29.778 14.017 1.00 48.97 107 SER A O 1
ATOM 846 N N . ARG A 1 108 ? 3.388 28.336 13.218 1.00 52.12 108 ARG A N 1
ATOM 847 C CA . ARG A 1 108 ? 2.436 27.486 12.470 1.00 52.12 108 ARG A CA 1
ATOM 848 C C . ARG A 1 108 ? 1.854 26.325 13.277 1.00 52.12 108 ARG A C 1
ATOM 850 O O . ARG A 1 108 ? 1.030 25.578 12.756 1.00 52.12 108 ARG A O 1
ATOM 857 N N . LEU A 1 109 ? 2.268 26.149 14.532 1.00 53.53 109 LEU A N 1
ATOM 858 C CA . LEU A 1 109 ? 1.765 25.065 15.380 1.00 53.53 109 LEU A CA 1
ATOM 859 C C . LEU A 1 109 ? 0.272 25.220 15.686 1.00 53.53 109 LEU A C 1
ATOM 861 O O . LEU A 1 109 ? -0.422 24.214 15.750 1.00 53.53 109 LEU A O 1
ATOM 865 N N . LEU A 1 110 ? -0.245 26.448 15.788 1.00 49.62 110 LEU A N 1
ATOM 866 C CA . LEU A 1 110 ? -1.675 26.694 16.013 1.00 49.62 110 LEU A CA 1
ATOM 867 C C . LEU A 1 110 ? -2.533 26.395 14.772 1.00 49.62 110 LEU A C 1
ATOM 869 O O . LEU A 1 110 ? -3.577 25.761 14.906 1.00 49.62 110 LEU A O 1
ATOM 873 N N . ASP A 1 111 ? -2.045 26.717 13.571 1.00 49.97 111 ASP A N 1
ATOM 874 C CA . ASP A 1 111 ? -2.711 26.342 12.312 1.00 49.97 111 ASP A CA 1
ATOM 875 C C . ASP A 1 111 ? -2.641 24.825 12.042 1.00 49.97 111 ASP A C 1
ATOM 877 O O . ASP A 1 111 ? -3.552 24.248 11.451 1.00 49.97 111 ASP A O 1
ATOM 881 N N . LEU A 1 112 ? -1.587 24.140 12.513 1.00 51.47 112 LEU A N 1
ATOM 882 C CA . LEU A 1 112 ? -1.483 22.672 12.462 1.00 51.47 112 LEU A CA 1
ATOM 883 C C . LEU A 1 112 ? -2.348 21.956 13.503 1.00 51.47 112 LEU A C 1
ATOM 885 O O . LEU A 1 112 ? -2.779 20.828 13.267 1.00 51.47 112 LEU A O 1
ATOM 889 N N . VAL A 1 113 ? -2.558 22.569 14.668 1.00 53.69 113 VAL A N 1
ATOM 890 C CA . VAL A 1 113 ? -3.344 21.986 15.764 1.00 53.69 113 VAL A CA 1
ATOM 891 C C . VAL A 1 113 ? -4.842 21.973 15.445 1.00 53.69 113 VAL A C 1
ATOM 893 O O . VAL A 1 113 ? -5.565 21.164 16.032 1.00 53.69 113 VAL A O 1
ATOM 896 N N . LEU A 1 114 ? -5.301 22.804 14.503 1.00 51.59 114 LEU A N 1
ATOM 897 C CA . LEU A 1 114 ? -6.722 22.965 14.190 1.00 51.59 114 LEU A CA 1
ATOM 898 C C . LEU A 1 114 ? -7.216 22.233 12.934 1.00 51.59 114 LEU A C 1
ATOM 900 O O . LEU A 1 114 ? -8.425 22.040 12.833 1.00 51.59 114 LEU A O 1
ATOM 904 N N . ASP A 1 115 ? -6.355 21.767 12.015 1.00 59.75 115 ASP A N 1
ATOM 905 C CA . ASP A 1 115 ? -6.856 21.274 10.720 1.00 59.75 115 ASP A CA 1
ATOM 906 C C . ASP A 1 115 ? -6.280 19.929 10.231 1.00 59.75 115 ASP A C 1
ATOM 908 O O . ASP A 1 115 ? -5.687 19.799 9.155 1.00 59.75 115 ASP A O 1
ATOM 912 N N . TYR A 1 116 ? -6.531 18.865 11.006 1.00 58.62 116 TYR A N 1
ATOM 913 C CA . TYR A 1 116 ? -6.329 17.468 10.579 1.00 58.62 116 TYR A CA 1
ATOM 914 C C . TYR A 1 116 ? -7.006 17.157 9.224 1.00 58.62 116 TYR A C 1
ATOM 916 O O . TYR A 1 116 ? -6.513 16.322 8.462 1.00 58.62 116 TYR A O 1
ATOM 924 N N . ARG A 1 117 ? -8.105 17.849 8.876 1.00 58.41 117 ARG A N 1
ATOM 925 C CA . ARG A 1 117 ? -8.819 17.660 7.601 1.00 58.41 117 ARG A CA 1
ATOM 926 C C . ARG A 1 117 ? -8.036 18.210 6.413 1.00 58.41 117 ARG A C 1
ATOM 928 O O . ARG A 1 117 ? -7.891 17.491 5.423 1.00 58.41 117 ARG A O 1
ATOM 935 N N . VAL A 1 118 ? -7.482 19.418 6.509 1.00 59.91 118 VAL A N 1
ATOM 936 C CA . VAL A 1 118 ? -6.603 19.977 5.463 1.00 59.91 118 VAL A CA 1
ATOM 937 C C . VAL A 1 118 ? -5.341 19.125 5.285 1.00 59.91 118 VAL A C 1
ATOM 939 O O . VAL A 1 118 ? -4.894 18.902 4.158 1.00 59.91 118 VAL A O 1
ATOM 942 N N . TYR A 1 119 ? -4.803 18.570 6.371 1.00 59.47 119 TYR A N 1
ATOM 943 C CA . TYR A 1 119 ? -3.646 17.671 6.332 1.00 59.47 119 TYR A CA 1
ATOM 944 C C . TYR A 1 119 ? -3.941 16.316 5.682 1.00 59.47 119 TYR A C 1
ATOM 946 O O . TYR A 1 119 ? -3.207 15.883 4.789 1.00 59.47 119 TYR A O 1
ATOM 954 N N . SER A 1 120 ? -5.032 15.665 6.085 1.00 60.62 120 SER A N 1
ATOM 955 C CA . SER A 1 120 ? -5.501 14.412 5.484 1.00 60.62 120 SER A CA 1
ATOM 956 C C . SER A 1 120 ? -5.802 14.583 3.989 1.00 60.62 120 SER A C 1
ATOM 958 O O . SER A 1 120 ? -5.403 13.746 3.178 1.00 60.62 120 SER A O 1
ATOM 960 N N . ALA A 1 121 ? -6.391 15.717 3.588 1.00 58.66 121 ALA A N 1
ATOM 961 C CA . ALA A 1 121 ? -6.644 16.038 2.183 1.00 58.66 121 ALA A CA 1
ATOM 962 C C . ALA A 1 121 ? -5.347 16.174 1.361 1.00 58.66 121 ALA A C 1
ATOM 964 O O . ALA A 1 121 ? -5.244 15.592 0.279 1.00 58.66 121 ALA A O 1
ATOM 965 N N . ARG A 1 122 ? -4.328 16.868 1.888 1.00 61.47 122 ARG A N 1
ATOM 966 C CA . ARG A 1 122 ? -3.006 16.976 1.237 1.00 61.47 122 ARG A CA 1
ATOM 967 C C . ARG A 1 122 ? -2.290 15.624 1.142 1.00 61.47 122 ARG A C 1
ATOM 969 O O . ARG A 1 122 ? -1.668 15.328 0.124 1.00 61.47 122 ARG A O 1
ATOM 976 N N . TYR A 1 123 ? -2.404 14.775 2.164 1.00 63.97 123 TYR A N 1
ATOM 977 C CA . TYR A 1 123 ? -1.841 13.420 2.139 1.00 63.97 123 TYR A CA 1
ATOM 978 C C . TYR A 1 123 ? -2.534 12.532 1.101 1.00 63.97 123 TYR A C 1
ATOM 980 O O . TYR A 1 123 ? -1.870 11.863 0.308 1.00 63.97 123 TYR A O 1
ATOM 988 N N . LEU A 1 124 ? -3.868 12.570 1.055 1.00 64.12 124 LEU A N 1
ATOM 989 C CA . LEU A 1 124 ? -4.648 11.837 0.066 1.00 64.12 124 LEU A CA 1
ATOM 990 C C . LEU A 1 124 ? -4.301 12.298 -1.355 1.00 64.12 124 LEU A C 1
ATOM 992 O O . LEU A 1 124 ? -4.164 11.465 -2.247 1.00 64.12 124 LEU A O 1
ATOM 996 N N . GLN A 1 125 ? -4.083 13.599 -1.565 1.00 64.00 125 GLN A N 1
ATOM 997 C CA . GLN A 1 125 ? -3.613 14.131 -2.845 1.00 64.00 125 GLN A CA 1
ATOM 998 C C . GLN A 1 125 ? -2.237 13.566 -3.234 1.00 64.00 125 GLN A C 1
ATOM 1000 O O . GLN A 1 125 ? -2.075 13.105 -4.363 1.00 64.00 125 GLN A O 1
ATOM 1005 N N . ARG A 1 126 ? -1.278 13.499 -2.300 1.00 68.50 126 ARG A N 1
ATOM 1006 C CA . ARG A 1 126 ? 0.045 12.893 -2.544 1.00 68.50 126 ARG A CA 1
ATOM 1007 C C . ARG A 1 126 ? -0.047 11.402 -2.886 1.00 68.50 126 ARG A C 1
ATOM 1009 O O . ARG A 1 126 ? 0.627 10.938 -3.802 1.00 68.50 126 ARG A O 1
ATOM 1016 N N . MET A 1 127 ? -0.918 10.658 -2.203 1.00 73.75 127 MET A N 1
ATOM 1017 C CA . MET A 1 127 ? -1.164 9.240 -2.499 1.00 73.75 127 MET A CA 1
ATOM 1018 C C . MET A 1 127 ? -1.823 9.036 -3.871 1.00 73.75 127 MET A C 1
ATOM 1020 O O . MET A 1 127 ? -1.495 8.073 -4.562 1.00 73.75 127 MET A O 1
ATOM 1024 N N . ARG A 1 128 ? -2.708 9.948 -4.300 1.00 75.06 128 ARG A N 1
ATOM 1025 C CA . ARG A 1 128 ? -3.316 9.923 -5.644 1.00 75.06 128 ARG A CA 1
ATOM 1026 C C . ARG A 1 128 ? -2.284 10.181 -6.738 1.00 75.06 128 ARG A C 1
ATOM 1028 O O . ARG A 1 128 ? -2.271 9.459 -7.727 1.00 75.06 128 ARG A O 1
ATOM 1035 N N . ILE A 1 129 ? -1.401 11.162 -6.549 1.00 78.50 129 ILE A N 1
ATOM 1036 C CA . ILE A 1 129 ? -0.307 11.441 -7.490 1.00 78.50 129 ILE A CA 1
ATOM 1037 C C . ILE A 1 129 ? 0.616 10.222 -7.606 1.00 78.50 129 ILE A C 1
ATOM 1039 O O . ILE A 1 129 ? 0.913 9.776 -8.712 1.00 78.50 129 ILE A O 1
ATOM 1043 N N . PHE A 1 130 ? 1.006 9.629 -6.473 1.00 80.00 130 PHE A N 1
ATOM 1044 C CA . PHE A 1 130 ? 1.848 8.434 -6.464 1.00 80.00 130 PHE A CA 1
ATOM 1045 C C . PHE A 1 130 ? 1.167 7.228 -7.126 1.00 80.00 130 PHE A C 1
ATOM 1047 O O . PHE A 1 130 ? 1.830 6.478 -7.839 1.00 80.00 130 PHE A O 1
ATOM 1054 N N . SER A 1 131 ? -0.147 7.039 -6.948 1.00 82.31 131 SER A N 1
ATOM 1055 C CA . SER A 1 131 ? -0.854 5.933 -7.607 1.00 82.31 131 SER A CA 1
ATOM 1056 C C . SER A 1 131 ? -0.946 6.127 -9.122 1.00 82.31 131 SER A C 1
ATOM 1058 O O . SER A 1 131 ? -0.717 5.174 -9.863 1.00 82.31 131 SER A O 1
ATOM 1060 N N . ILE A 1 132 ? -1.205 7.352 -9.594 1.00 83.31 132 ILE A N 1
ATOM 1061 C CA . ILE A 1 132 ? -1.206 7.682 -11.027 1.00 83.31 132 ILE A CA 1
ATOM 1062 C C . ILE A 1 132 ? 0.189 7.443 -11.617 1.00 83.31 132 ILE A C 1
ATOM 1064 O O . ILE A 1 132 ? 0.316 6.772 -12.641 1.00 83.31 132 ILE A O 1
ATOM 1068 N N . ALA A 1 133 ? 1.235 7.919 -10.937 1.00 82.25 133 ALA A N 1
ATOM 1069 C CA . ALA A 1 133 ? 2.620 7.673 -11.321 1.00 82.25 133 ALA A CA 1
ATOM 1070 C C . ALA A 1 133 ? 2.941 6.171 -11.384 1.00 82.25 133 ALA A C 1
ATOM 1072 O O . ALA A 1 133 ? 3.519 5.711 -12.363 1.00 82.25 133 ALA A O 1
ATOM 1073 N N . ALA A 1 134 ? 2.512 5.385 -10.392 1.00 86.12 134 ALA A N 1
ATOM 1074 C CA . ALA A 1 134 ? 2.717 3.939 -10.373 1.00 86.12 134 ALA A CA 1
ATOM 1075 C C . ALA A 1 134 ? 2.039 3.238 -11.562 1.00 86.12 134 ALA A C 1
ATOM 1077 O O . ALA A 1 134 ? 2.650 2.372 -12.186 1.00 86.12 134 ALA A O 1
ATOM 1078 N N . VAL A 1 135 ? 0.814 3.637 -11.921 1.00 87.25 135 VAL A N 1
ATOM 1079 C CA . VAL A 1 135 ? 0.104 3.099 -13.095 1.00 87.25 135 VAL A CA 1
ATOM 1080 C C . VAL A 1 135 ? 0.853 3.430 -14.388 1.00 87.25 135 VAL A C 1
ATOM 1082 O O . VAL A 1 135 ? 1.066 2.539 -15.209 1.00 87.25 135 VAL A O 1
ATOM 1085 N N . ILE A 1 136 ? 1.308 4.676 -14.552 1.00 86.06 136 ILE A N 1
ATOM 1086 C CA . ILE A 1 136 ? 2.123 5.099 -15.704 1.00 86.06 136 ILE A CA 1
ATOM 1087 C C . ILE A 1 136 ? 3.421 4.284 -15.771 1.00 86.06 136 ILE A C 1
ATOM 1089 O O . ILE A 1 136 ? 3.786 3.782 -16.835 1.00 86.06 136 ILE A O 1
ATOM 1093 N N . CYS A 1 137 ? 4.097 4.092 -14.637 1.00 85.19 137 CYS A N 1
ATOM 1094 C CA . CYS A 1 137 ? 5.325 3.309 -14.570 1.00 85.19 137 CYS A CA 1
ATOM 1095 C C . CYS A 1 137 ? 5.105 1.843 -14.965 1.00 85.19 137 CYS A C 1
ATOM 1097 O O . CYS A 1 137 ? 5.900 1.298 -15.725 1.00 85.19 137 CYS A O 1
ATOM 1099 N N . ILE A 1 138 ? 4.026 1.211 -14.496 1.00 88.44 138 ILE A N 1
ATOM 1100 C CA . ILE A 1 138 ? 3.729 -0.201 -14.781 1.00 88.44 138 ILE A CA 1
ATOM 1101 C C . ILE A 1 138 ? 3.284 -0.410 -16.234 1.00 88.44 138 ILE A C 1
ATOM 1103 O O . ILE A 1 138 ? 3.677 -1.400 -16.844 1.00 88.44 138 ILE A O 1
ATOM 1107 N N . LEU A 1 139 ? 2.467 0.490 -16.790 1.00 88.69 139 LEU A N 1
ATOM 1108 C CA . LEU A 1 139 ? 1.869 0.301 -18.119 1.00 88.69 139 LEU A CA 1
ATOM 1109 C C . LEU A 1 139 ? 2.717 0.849 -19.269 1.00 88.69 139 LEU A C 1
ATOM 1111 O O . LEU A 1 139 ? 2.625 0.331 -20.378 1.00 88.69 139 LEU A O 1
ATOM 1115 N N . LEU A 1 140 ? 3.505 1.900 -19.032 1.00 84.44 140 LEU A N 1
ATOM 1116 C CA . LEU A 1 140 ? 4.269 2.575 -20.085 1.00 84.44 140 LEU A CA 1
ATOM 1117 C C . LEU A 1 140 ? 5.770 2.383 -19.898 1.00 84.44 140 LEU A C 1
ATOM 1119 O O . LEU A 1 140 ? 6.429 1.848 -20.784 1.00 84.44 140 LEU A O 1
ATOM 1123 N N . VAL A 1 141 ? 6.317 2.780 -18.747 1.00 86.56 141 VAL A N 1
ATOM 1124 C CA . VAL A 1 141 ? 7.777 2.796 -18.540 1.00 86.56 141 VAL A CA 1
ATOM 1125 C C . VAL A 1 141 ? 8.352 1.379 -18.498 1.00 86.56 141 VAL A C 1
ATOM 1127 O O . VAL A 1 141 ? 9.353 1.100 -19.153 1.00 86.56 141 VAL A O 1
ATOM 1130 N N . LEU A 1 142 ? 7.710 0.469 -17.766 1.00 87.12 142 LEU A N 1
ATOM 1131 C CA . LEU A 1 142 ? 8.208 -0.889 -17.555 1.00 87.12 142 LEU A CA 1
ATOM 1132 C C . LEU A 1 142 ? 8.222 -1.739 -18.846 1.00 87.12 142 LEU A C 1
ATOM 1134 O O . LEU A 1 142 ? 9.274 -2.310 -19.144 1.00 87.12 142 LEU A O 1
ATOM 1138 N N . PRO A 1 143 ? 7.154 -1.780 -19.672 1.00 87.12 143 PRO A N 1
ATOM 1139 C CA . PRO A 1 143 ? 7.195 -2.470 -20.962 1.00 87.12 143 PRO A CA 1
ATOM 1140 C C . PRO A 1 143 ? 8.166 -1.816 -21.941 1.00 87.12 143 PRO A C 1
ATOM 1142 O O . PRO A 1 143 ? 8.851 -2.520 -22.682 1.00 87.12 143 PRO A O 1
ATOM 1145 N N . LEU A 1 144 ? 8.259 -0.482 -21.931 1.00 86.19 144 LEU A N 1
ATOM 1146 C CA . LEU A 1 144 ? 9.184 0.230 -22.804 1.00 86.19 144 LEU A CA 1
ATOM 1147 C C . LEU A 1 144 ? 10.640 -0.122 -22.495 1.00 86.19 144 LEU A C 1
ATOM 1149 O O . LEU A 1 144 ? 11.418 -0.335 -23.419 1.00 86.19 144 LEU A O 1
ATOM 1153 N N . ASN A 1 145 ? 11.004 -0.222 -21.216 1.00 88.06 145 ASN A N 1
ATOM 1154 C CA . ASN A 1 145 ? 12.361 -0.612 -20.838 1.00 88.06 145 ASN A CA 1
ATOM 1155 C C . ASN A 1 145 ? 12.669 -2.042 -21.245 1.00 88.06 145 ASN A C 1
ATOM 1157 O O . ASN A 1 145 ? 13.756 -2.298 -21.744 1.00 88.06 145 ASN A O 1
ATOM 1161 N N . TYR A 1 146 ? 11.712 -2.953 -21.078 1.00 86.94 146 TYR A N 1
ATOM 1162 C CA . TYR A 1 146 ? 11.933 -4.368 -21.356 1.00 86.94 146 TYR A CA 1
ATOM 1163 C C . TYR A 1 146 ? 11.990 -4.693 -22.861 1.00 86.94 146 TYR A C 1
ATOM 1165 O O . TYR A 1 146 ? 12.820 -5.495 -23.288 1.00 86.94 146 TYR A O 1
ATOM 1173 N N . TYR A 1 147 ? 11.137 -4.059 -23.677 1.00 85.19 147 TYR A N 1
ATOM 1174 C CA . TYR A 1 147 ? 11.020 -4.338 -25.119 1.00 85.19 147 TYR A CA 1
ATOM 1175 C C . TYR A 1 147 ? 11.689 -3.301 -26.028 1.00 85.19 147 TYR A C 1
ATOM 1177 O O . TYR A 1 147 ? 11.822 -3.534 -27.228 1.00 85.19 147 TYR A O 1
ATOM 1185 N N . GLY A 1 148 ? 12.100 -2.145 -25.504 1.00 77.50 148 GLY A N 1
ATOM 1186 C CA . GLY A 1 148 ? 12.629 -1.036 -26.308 1.00 77.50 148 GLY A CA 1
ATOM 1187 C C . GLY A 1 148 ? 13.994 -1.301 -26.948 1.00 77.50 148 GLY A C 1
ATOM 1188 O O . GLY A 1 148 ? 14.474 -0.476 -27.729 1.00 77.50 148 GLY A O 1
ATOM 1189 N N . GLN A 1 149 ? 14.626 -2.425 -26.616 1.00 76.38 149 GLN A N 1
ATOM 1190 C CA . GLN A 1 149 ? 15.954 -2.821 -27.063 1.00 76.38 149 GLN A CA 1
ATOM 1191 C C . GLN A 1 149 ? 15.964 -4.299 -27.458 1.00 76.38 149 GLN A C 1
ATOM 1193 O O . GLN A 1 149 ? 15.351 -5.134 -26.796 1.00 76.38 149 GLN A O 1
ATOM 119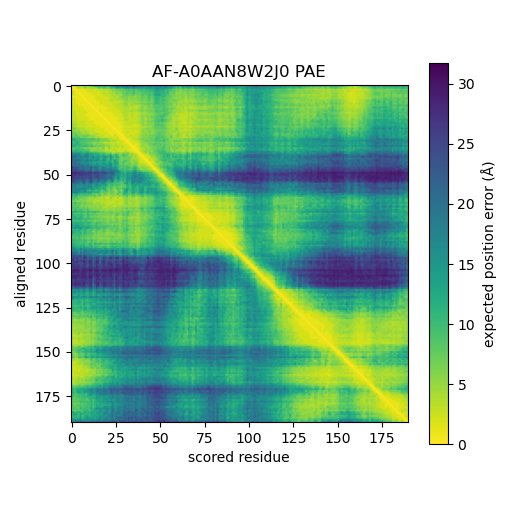8 N N . GLU A 1 150 ? 16.723 -4.630 -28.501 1.00 75.31 150 GLU A N 1
ATOM 1199 C CA . GLU A 1 150 ? 17.001 -6.020 -28.857 1.00 75.31 150 GLU A CA 1
ATOM 1200 C C . GLU A 1 150 ? 17.991 -6.615 -27.852 1.00 75.31 150 GLU A C 1
ATOM 1202 O O . GLU A 1 150 ? 19.180 -6.281 -27.842 1.00 75.31 150 GLU A O 1
ATOM 1207 N N . MET A 1 151 ? 17.483 -7.478 -26.977 1.00 77.00 151 MET A N 1
ATOM 1208 C CA . MET A 1 151 ? 18.247 -8.192 -25.959 1.00 77.00 151 MET A CA 1
ATOM 1209 C C . MET A 1 151 ? 17.765 -9.638 -25.898 1.00 77.00 151 MET A C 1
ATOM 1211 O O . MET A 1 151 ? 16.652 -9.946 -26.319 1.00 77.00 151 MET A O 1
ATOM 1215 N N . ARG A 1 152 ? 18.608 -10.546 -25.402 1.00 78.88 152 ARG A N 1
ATOM 1216 C CA . ARG A 1 152 ? 18.169 -11.917 -25.133 1.00 78.88 152 ARG A CA 1
ATOM 1217 C C . ARG A 1 152 ? 17.407 -11.917 -23.820 1.00 78.88 152 ARG A C 1
ATOM 1219 O O . ARG A 1 152 ? 18.024 -11.824 -22.767 1.00 78.88 152 ARG A O 1
ATOM 1226 N N . HIS A 1 153 ? 16.089 -12.005 -23.913 1.00 80.00 153 HIS A N 1
ATOM 1227 C CA . HIS A 1 153 ? 15.223 -12.175 -22.757 1.00 80.00 153 HIS A CA 1
ATOM 1228 C C . HIS A 1 153 ? 15.402 -13.580 -22.181 1.00 80.00 153 HIS A C 1
ATOM 1230 O O . HIS A 1 153 ? 15.267 -14.581 -22.891 1.00 80.00 153 HIS A O 1
ATOM 1236 N N . GLU A 1 154 ? 15.727 -13.651 -20.898 1.00 79.25 154 GLU A N 1
ATOM 1237 C CA . GLU A 1 154 ? 15.630 -14.872 -20.117 1.00 79.25 154 GLU A CA 1
ATOM 1238 C C . GLU A 1 154 ? 14.198 -15.054 -19.587 1.00 79.25 154 GLU A C 1
ATOM 1240 O O . GLU A 1 154 ? 13.276 -14.280 -19.859 1.00 79.25 154 GLU A O 1
ATOM 1245 N N . ASN A 1 155 ? 13.984 -16.110 -18.803 1.00 82.56 155 ASN A N 1
ATOM 1246 C CA . ASN A 1 155 ? 12.736 -16.263 -18.075 1.00 82.56 155 ASN A CA 1
ATOM 1247 C C . ASN A 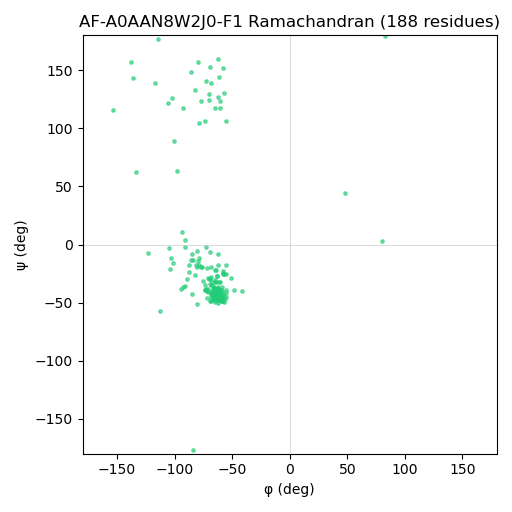1 155 ? 12.576 -15.104 -17.079 1.00 82.56 155 ASN A C 1
ATOM 1249 O O . ASN A 1 155 ? 13.414 -14.902 -16.209 1.00 82.56 155 ASN A O 1
ATOM 1253 N N . ILE A 1 156 ? 11.440 -14.407 -17.143 1.00 80.31 156 ILE A N 1
ATOM 1254 C CA . ILE A 1 156 ? 11.103 -13.230 -16.318 1.00 80.31 156 ILE A CA 1
ATOM 1255 C C . ILE A 1 156 ? 11.513 -13.344 -14.825 1.00 80.31 156 ILE A C 1
ATOM 1257 O O . ILE A 1 156 ? 11.990 -12.356 -14.271 1.00 80.31 156 ILE A O 1
ATOM 1261 N N . PRO A 1 157 ? 11.380 -14.495 -14.128 1.00 81.69 157 PRO A N 1
ATOM 1262 C CA . PRO A 1 157 ? 11.784 -14.604 -12.724 1.00 81.69 157 PRO A CA 1
ATOM 1263 C C . PRO A 1 157 ? 13.303 -14.535 -12.484 1.00 81.69 157 PRO A C 1
ATOM 1265 O O . PRO A 1 157 ? 13.717 -14.094 -11.407 1.00 81.69 157 PRO A O 1
ATOM 1268 N N . SER A 1 158 ? 14.129 -14.984 -13.437 1.00 84.50 158 SER A N 1
ATOM 1269 C CA . SER A 1 158 ? 15.596 -14.936 -13.327 1.00 84.50 158 SER A CA 1
ATOM 1270 C C . SER A 1 158 ? 16.181 -13.589 -13.742 1.00 84.50 158 SER A C 1
ATOM 1272 O O . SER A 1 158 ? 17.327 -13.308 -13.397 1.00 84.50 158 SER A O 1
ATOM 1274 N N . GLU A 1 159 ? 15.380 -12.739 -14.389 1.00 86.44 159 GLU A N 1
ATOM 1275 C CA . GLU A 1 159 ? 15.807 -11.430 -14.873 1.00 86.44 159 GLU A CA 1
ATOM 1276 C C . GLU A 1 159 ? 16.275 -10.494 -13.753 1.00 86.44 159 GLU A C 1
ATOM 1278 O O . GLU A 1 159 ? 15.727 -10.442 -12.638 1.00 86.44 159 GLU A O 1
ATOM 1283 N N . SER A 1 160 ? 17.297 -9.703 -14.084 1.00 88.12 160 SER A N 1
ATOM 1284 C CA . SER A 1 160 ? 17.755 -8.605 -13.238 1.00 88.12 160 SER A CA 1
ATOM 1285 C C . SER A 1 160 ? 16.751 -7.456 -13.291 1.00 88.12 160 SER A C 1
ATOM 1287 O O . SER A 1 160 ? 16.244 -7.094 -14.352 1.00 88.12 160 SER A O 1
ATOM 1289 N N . LEU A 1 161 ? 16.509 -6.815 -12.145 1.00 86.56 161 LEU A N 1
ATOM 1290 C CA . LEU A 1 161 ? 15.664 -5.619 -12.076 1.00 86.56 161 LEU A CA 1
ATOM 1291 C C . LEU A 1 161 ? 16.176 -4.480 -12.969 1.00 86.56 161 LEU A C 1
ATOM 1293 O O . LEU A 1 161 ? 15.380 -3.651 -13.395 1.00 86.56 161 LEU A O 1
ATOM 1297 N N . GLU A 1 162 ? 17.473 -4.456 -13.283 1.00 86.88 162 GLU A N 1
ATOM 1298 C CA . GLU A 1 162 ? 18.107 -3.423 -14.112 1.00 86.88 162 GLU A CA 1
ATOM 1299 C C . GLU A 1 162 ? 17.520 -3.351 -15.527 1.00 86.88 162 GLU A C 1
ATOM 1301 O O . GLU A 1 162 ? 17.369 -2.246 -16.053 1.00 86.88 162 GLU A O 1
ATOM 1306 N N . VAL A 1 163 ? 17.079 -4.485 -16.089 1.00 86.94 163 VAL A N 1
ATOM 1307 C CA . VAL A 1 163 ? 16.465 -4.568 -17.429 1.00 86.94 163 VAL A CA 1
ATOM 1308 C C . VAL A 1 163 ? 15.157 -3.768 -17.501 1.00 86.94 163 VAL A C 1
ATOM 1310 O O . VAL A 1 163 ? 14.786 -3.242 -18.547 1.00 86.94 163 VAL A O 1
ATOM 1313 N N . PHE A 1 164 ? 14.470 -3.601 -16.368 1.00 87.50 164 PHE A N 1
ATOM 1314 C CA . PHE A 1 164 ? 13.233 -2.822 -16.271 1.00 87.50 164 PHE A CA 1
ATOM 1315 C C . PHE A 1 164 ? 13.463 -1.341 -15.929 1.00 87.50 164 PHE A C 1
ATOM 1317 O O . PHE A 1 164 ? 12.491 -0.607 -15.733 1.00 87.50 164 PHE A O 1
ATOM 1324 N N . THR A 1 165 ? 14.714 -0.879 -15.840 1.00 87.00 165 THR A N 1
ATOM 1325 C CA . THR A 1 165 ? 15.058 0.494 -15.428 1.00 87.00 165 THR A CA 1
ATOM 1326 C C . THR A 1 165 ? 15.716 1.300 -16.547 1.00 87.00 165 THR A C 1
ATOM 1328 O O . THR A 1 165 ? 16.000 0.781 -17.623 1.00 87.00 165 THR A O 1
ATOM 1331 N N . ILE A 1 166 ? 16.006 2.579 -16.270 1.00 81.56 166 ILE A N 1
ATOM 1332 C CA . ILE A 1 166 ? 16.753 3.461 -17.180 1.00 81.56 166 ILE A CA 1
ATOM 1333 C C . ILE A 1 166 ? 18.131 2.898 -17.551 1.00 81.56 166 ILE A C 1
ATOM 1335 O O . ILE A 1 166 ? 18.625 3.198 -18.631 1.00 81.56 166 ILE A O 1
ATOM 1339 N N . ALA A 1 167 ? 18.724 2.041 -16.709 1.00 82.50 167 ALA A N 1
ATOM 1340 C CA . ALA A 1 167 ? 19.990 1.377 -17.018 1.00 82.50 167 ALA A CA 1
ATOM 1341 C C . ALA A 1 167 ? 19.923 0.556 -18.321 1.00 82.50 167 ALA A C 1
ATOM 1343 O O . ALA A 1 167 ? 20.952 0.336 -18.954 1.00 82.50 167 ALA A O 1
ATOM 1344 N N . ASN A 1 168 ? 18.719 0.155 -18.751 1.00 84.88 168 ASN A N 1
ATOM 1345 C CA . ASN A 1 168 ? 18.499 -0.570 -19.998 1.00 84.88 168 ASN A CA 1
ATOM 1346 C C . ASN A 1 168 ? 18.370 0.331 -21.243 1.00 84.88 168 ASN A C 1
ATOM 1348 O O . ASN A 1 168 ? 18.304 -0.159 -22.371 1.00 84.88 168 ASN A O 1
ATOM 1352 N N . VAL A 1 169 ? 18.301 1.655 -21.074 1.00 82.94 169 VAL A N 1
ATOM 1353 C CA . VAL A 1 169 ? 18.107 2.608 -22.174 1.00 82.94 169 VAL A CA 1
ATOM 1354 C C . VAL A 1 169 ? 19.460 3.101 -22.681 1.00 82.94 169 VAL A C 1
ATOM 1356 O O . VAL A 1 169 ? 20.189 3.782 -21.968 1.00 82.94 169 VAL A O 1
ATOM 1359 N N . ARG A 1 170 ? 19.792 2.815 -23.949 1.00 77.31 170 ARG A N 1
ATOM 1360 C CA . ARG A 1 170 ? 21.023 3.340 -24.572 1.00 77.31 170 ARG A CA 1
ATOM 1361 C C . ARG A 1 170 ? 20.957 4.853 -24.784 1.00 77.31 170 ARG A C 1
ATOM 13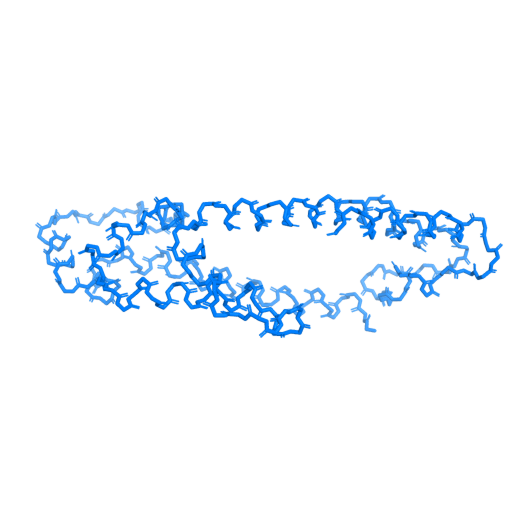63 O O . ARG A 1 170 ? 19.948 5.377 -25.273 1.00 77.31 170 ARG A O 1
ATOM 1370 N N . GLU A 1 171 ? 22.076 5.519 -24.511 1.00 73.00 171 GLU A N 1
ATOM 1371 C CA . GLU A 1 171 ? 22.300 6.922 -24.861 1.00 73.00 171 GLU A CA 1
ATOM 1372 C C . GLU A 1 171 ? 22.138 7.124 -26.378 1.00 73.00 171 GLU A C 1
ATOM 1374 O O . GLU A 1 171 ? 22.648 6.349 -27.188 1.00 73.00 171 GLU A O 1
ATOM 1379 N N . GLY A 1 172 ? 21.350 8.129 -26.771 1.00 70.44 172 GLY A N 1
ATOM 1380 C CA . GLY A 1 172 ? 21.031 8.407 -28.177 1.00 70.44 172 GLY A CA 1
ATOM 1381 C C . GLY A 1 172 ? 19.927 7.535 -28.793 1.00 70.44 172 GLY A C 1
ATOM 1382 O O . GLY A 1 172 ? 19.623 7.691 -29.977 1.00 70.44 172 GLY A O 1
ATOM 1383 N N . SER A 1 173 ? 19.286 6.637 -28.031 1.00 75.44 173 SER A N 1
ATOM 1384 C CA . SER A 1 173 ? 18.133 5.890 -28.552 1.00 75.44 173 SER A CA 1
ATOM 1385 C C . SER A 1 173 ? 16.912 6.796 -28.754 1.00 75.44 173 SER A C 1
ATOM 1387 O O . SER A 1 173 ? 16.713 7.777 -28.034 1.00 75.44 173 SER A O 1
ATOM 1389 N N . LYS A 1 174 ? 16.027 6.424 -29.690 1.00 75.69 174 LYS A N 1
ATOM 1390 C CA . LYS A 1 174 ? 14.751 7.129 -29.928 1.00 75.69 174 LYS A CA 1
ATOM 1391 C C . LYS A 1 174 ? 13.890 7.243 -28.657 1.00 75.69 174 LYS A C 1
ATOM 1393 O O . LYS A 1 174 ? 13.099 8.174 -28.534 1.00 75.69 174 LYS A O 1
ATOM 1398 N N . TRP A 1 175 ? 14.077 6.328 -27.706 1.00 76.62 175 TRP A N 1
ATOM 1399 C CA . TRP A 1 175 ? 13.330 6.240 -26.452 1.00 76.62 175 TRP A CA 1
ATOM 1400 C C . TRP A 1 175 ? 13.886 7.119 -25.329 1.00 76.62 175 TRP A C 1
ATOM 1402 O O . TRP A 1 175 ? 13.184 7.357 -24.349 1.00 76.62 175 TRP A O 1
ATOM 1412 N N . TYR A 1 176 ? 15.101 7.654 -25.478 1.00 76.81 176 TYR A N 1
ATOM 1413 C CA . TYR A 1 176 ? 15.711 8.533 -24.477 1.00 76.81 176 TYR A CA 1
ATOM 1414 C C . TYR A 1 176 ? 14.881 9.808 -24.260 1.00 76.81 176 TYR A C 1
ATOM 1416 O O . TYR A 1 176 ? 14.590 10.183 -23.127 1.00 76.81 176 TYR A O 1
ATOM 1424 N N . ASN A 1 177 ? 14.405 10.420 -25.351 1.00 80.19 177 ASN A N 1
ATOM 1425 C CA . ASN A 1 177 ? 13.531 11.593 -25.283 1.00 80.19 177 ASN A CA 1
ATOM 1426 C C . ASN A 1 177 ? 12.203 11.272 -24.586 1.00 80.19 177 ASN A C 1
ATOM 1428 O O . ASN A 1 177 ? 11.753 12.037 -23.739 1.00 80.19 177 ASN A O 1
ATOM 1432 N N . PHE A 1 178 ? 11.595 10.120 -24.890 1.00 81.69 178 PHE A N 1
ATOM 1433 C CA . PHE A 1 178 ? 10.370 9.678 -24.220 1.00 81.69 178 PHE A CA 1
ATOM 1434 C C . PHE A 1 178 ? 10.576 9.539 -22.704 1.00 81.69 178 PHE A C 1
ATOM 1436 O O . PHE A 1 178 ? 9.750 10.003 -21.917 1.00 81.69 178 PHE A O 1
ATOM 1443 N N . TRP A 1 179 ? 11.702 8.959 -22.290 1.00 80.44 179 TRP A N 1
ATOM 1444 C CA . TRP A 1 179 ? 12.068 8.825 -20.882 1.00 80.44 179 TRP A CA 1
ATOM 1445 C C . TRP A 1 179 ? 12.270 10.168 -20.190 1.00 80.44 179 TRP A C 1
ATOM 1447 O O . TRP A 1 179 ? 11.735 10.385 -19.104 1.00 80.44 179 TRP A O 1
ATOM 1457 N N . PHE A 1 180 ? 12.993 11.082 -20.837 1.00 81.81 180 PHE A N 1
ATOM 1458 C CA . PHE A 1 180 ? 13.239 12.423 -20.322 1.00 81.81 180 PHE A CA 1
ATOM 1459 C C . PHE A 1 180 ? 11.930 13.187 -20.087 1.00 81.81 180 PHE A C 1
ATOM 1461 O O . PHE A 1 180 ? 11.709 13.707 -18.994 1.00 81.81 180 PHE A O 1
ATOM 1468 N N . TYR A 1 181 ? 11.018 13.187 -21.065 1.00 82.62 181 TYR A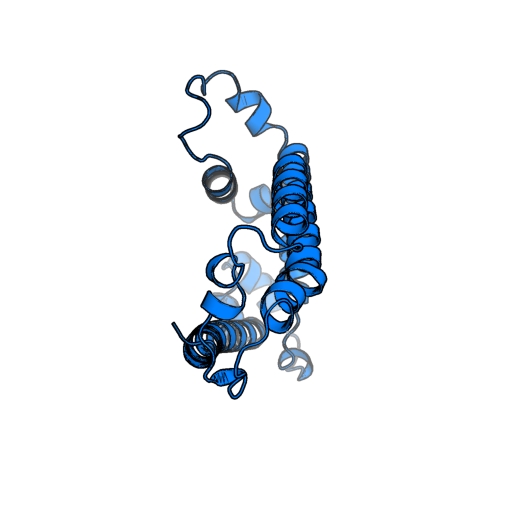 N 1
ATOM 1469 C CA . TYR A 1 181 ? 9.718 13.849 -20.922 1.00 82.62 181 TYR A CA 1
ATOM 1470 C C . TYR A 1 181 ? 8.805 13.164 -19.903 1.00 82.62 181 TYR A C 1
ATOM 1472 O O . TYR A 1 181 ? 8.080 13.852 -19.188 1.00 82.62 181 TYR A O 1
ATOM 1480 N N . THR A 1 182 ? 8.851 11.834 -19.790 1.00 80.50 182 THR A N 1
ATOM 1481 C CA . THR A 1 182 ? 8.064 11.101 -18.785 1.00 80.50 182 THR A CA 1
ATOM 1482 C C . THR A 1 182 ? 8.565 11.393 -17.371 1.00 80.50 182 THR A C 1
ATOM 1484 O O . THR A 1 182 ? 7.760 11.644 -16.478 1.00 80.50 182 THR A O 1
ATOM 1487 N N . PHE A 1 183 ? 9.884 11.427 -17.162 1.00 80.75 183 PHE A N 1
ATOM 1488 C CA . PHE A 1 183 ? 10.481 11.767 -15.870 1.00 80.75 183 PHE A CA 1
ATOM 1489 C C . PHE A 1 183 ? 10.222 13.229 -15.496 1.00 80.75 183 PHE A C 1
ATOM 1491 O O . PHE A 1 183 ? 9.803 13.509 -14.375 1.00 80.75 183 PHE A O 1
ATOM 1498 N N . LEU A 1 184 ? 10.378 14.151 -16.452 1.00 83.19 184 LEU A N 1
ATOM 1499 C CA . LEU A 1 184 ? 10.064 15.565 -16.257 1.00 83.19 184 LEU A CA 1
ATOM 1500 C C . LEU A 1 184 ? 8.576 15.761 -15.927 1.00 83.19 184 LEU A C 1
ATOM 1502 O O . LEU A 1 184 ? 8.248 16.410 -14.938 1.00 83.19 184 LEU A O 1
ATOM 1506 N N . GLY A 1 185 ? 7.677 15.133 -16.687 1.00 79.69 185 GLY A N 1
ATOM 1507 C CA . GLY A 1 185 ? 6.234 15.195 -16.453 1.00 79.69 185 GLY A CA 1
ATOM 1508 C C . GLY A 1 185 ? 5.816 14.621 -15.098 1.00 79.69 185 GLY A C 1
ATOM 1509 O O . GLY A 1 185 ? 5.025 15.244 -14.394 1.00 79.69 185 GLY A O 1
ATOM 1510 N N . LEU A 1 186 ? 6.381 13.479 -14.693 1.00 77.56 186 LEU A N 1
ATOM 1511 C CA . LEU A 1 186 ? 6.145 12.897 -13.368 1.00 77.56 186 LEU A CA 1
ATOM 1512 C C . LEU A 1 186 ? 6.701 13.785 -12.251 1.00 77.56 186 LEU A C 1
ATOM 1514 O O . LEU A 1 186 ? 6.034 13.955 -11.235 1.00 77.56 186 LEU A O 1
ATOM 1518 N N . SER A 1 187 ? 7.873 14.394 -12.449 1.00 75.56 187 SER A N 1
ATOM 1519 C CA . SER A 1 187 ? 8.471 15.309 -11.472 1.00 75.56 187 SER A CA 1
ATOM 1520 C C . SER A 1 187 ? 7.686 16.615 -11.309 1.00 75.56 187 SER A C 1
ATOM 1522 O O . SER A 1 187 ? 7.628 17.139 -10.208 1.00 75.56 187 SER A O 1
ATOM 1524 N N . CYS A 1 188 ? 7.032 17.113 -12.364 1.00 72.62 188 CYS A N 1
ATOM 1525 C CA . CYS A 1 188 ? 6.131 18.267 -12.281 1.00 72.62 188 CYS A CA 1
ATOM 1526 C C . CYS A 1 188 ? 4.754 17.927 -11.688 1.00 72.62 188 CYS A C 1
AT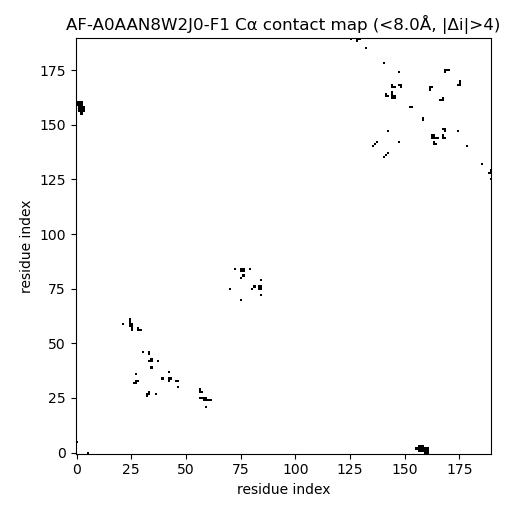OM 1528 O O . CYS A 1 188 ? 4.029 18.833 -11.281 1.00 72.62 188 CYS A O 1
ATOM 1530 N N . LEU A 1 189 ? 4.367 16.647 -11.687 1.00 67.44 189 LEU A N 1
ATOM 1531 C CA . LEU A 1 189 ? 3.116 16.170 -11.093 1.00 67.44 189 LEU A CA 1
ATOM 1532 C C . LEU A 1 189 ? 3.238 15.962 -9.571 1.00 67.44 189 LEU A C 1
ATOM 1534 O O . LEU A 1 189 ? 2.218 15.997 -8.881 1.00 67.44 189 LEU A O 1
ATOM 1538 N N . MET A 1 190 ? 4.455 15.707 -9.076 1.00 62.75 190 MET A N 1
ATOM 1539 C CA . MET A 1 190 ? 4.794 15.462 -7.665 1.00 62.75 190 MET A CA 1
ATOM 1540 C C . MET A 1 190 ? 5.109 16.744 -6.900 1.00 62.75 190 MET A C 1
ATOM 1542 O O . MET A 1 190 ? 4.689 16.799 -5.720 1.00 62.75 190 MET A O 1
#

InterPro domains:
  IPR032880 CSC1/OSCA1-like, N-terminal transmembrane domain [PF13967] (5-93)
  IPR032880 CSC1/OSCA1-like, N-terminal transmembrane domain [PF13967] (127-183)
  IPR045122 Calcium permeable stress-gated cation channel 1-like [PTHR13018] (1-184)

Organism: NCBI:txid194707

Radius of gyration: 24.35 Å; Cα contacts (8 Å, |Δi|>4): 86; chains: 1; bounding box: 46×49×61 Å

pLDDT: mean 75.4, std 12.45, range [48.97, 95.38]

Solvent-accessible surface area (backbone atoms only — not comparable to full-atom values): 11124 Å² total; per-residue (Å²): 110,38,42,44,60,53,52,49,55,51,47,51,55,52,51,51,51,50,52,50,52,44,49,50,38,30,50,59,57,36,79,91,37,29,66,76,76,31,59,72,73,58,23,52,57,58,61,72,61,70,74,76,96,56,76,77,40,69,53,65,60,67,62,61,57,56,50,62,68,69,57,47,68,67,55,45,35,75,75,61,32,65,68,52,50,53,49,52,46,50,55,55,47,60,76,66,53,68,84,87,78,68,90,80,67,71,81,54,49,64,66,60,73,71,39,67,65,65,51,51,52,54,51,50,50,53,52,51,46,50,50,53,49,50,51,48,41,62,71,49,50,32,54,45,31,57,65,73,49,98,68,90,79,68,62,73,54,73,33,51,54,54,44,50,33,73,84,48,58,58,90,89,40,88,60,47,61,57,50,51,52,50,52,50,53,52,60,75,63,106

Sequence (190 aa):
MNLAALLTSAGINIGLCVLLLLLYSILRKQPSNVNIYFGRRLAQVQSKKGDPFSLDRLFPSPSWILKAWETSEAEILSASGLDAVVFLRMLIFRIYKDPRTHPDAESRLLDLVLDYRVYSARYLQRMRIFSIAAVICILLVLPLNYYGQEMRHENIPSESLEVFTIANVREGSKWYNFWFYTFLGLSCLM

Mean predicted aligned error: 12.5 Å